Protein AF-A0A7J9L1M9-F1 (afdb_monomer)

Structure (mmCIF, N/CA/C/O backbone):
data_AF-A0A7J9L1M9-F1
#
_entry.id   AF-A0A7J9L1M9-F1
#
loop_
_atom_site.group_PDB
_atom_site.id
_atom_site.type_symbol
_atom_site.label_atom_id
_atom_site.label_alt_id
_atom_site.label_comp_id
_atom_site.label_asym_id
_atom_site.label_entity_id
_atom_site.label_seq_id
_atom_site.pdbx_PDB_ins_code
_atom_site.Cartn_x
_atom_site.Cartn_y
_atom_site.Cartn_z
_atom_site.occupancy
_atom_site.B_iso_or_equiv
_atom_site.auth_seq_id
_atom_site.auth_comp_id
_atom_site.auth_asym_id
_atom_site.auth_atom_id
_atom_site.pdbx_PDB_model_num
ATOM 1 N N . MET A 1 1 ? -23.490 17.449 33.325 1.00 42.34 1 MET A N 1
ATOM 2 C CA . MET A 1 1 ? -23.986 16.539 34.381 1.00 42.34 1 MET A CA 1
ATOM 3 C C . MET A 1 1 ? -23.020 15.377 34.418 1.00 42.34 1 MET A C 1
ATOM 5 O O . MET A 1 1 ? -22.700 14.873 33.354 1.00 42.34 1 MET A O 1
ATOM 9 N N . ASP A 1 2 ? -22.500 15.037 35.591 1.00 48.69 2 ASP A N 1
ATOM 10 C CA . ASP A 1 2 ? -21.405 14.077 35.743 1.00 48.69 2 ASP A CA 1
ATOM 11 C C . ASP A 1 2 ? -21.892 12.645 35.437 1.00 48.69 2 ASP A C 1
ATOM 13 O O . ASP A 1 2 ? -22.600 12.028 36.236 1.00 48.69 2 ASP A O 1
ATOM 17 N N . TYR A 1 3 ? -21.599 12.145 34.231 1.00 56.78 3 TYR A N 1
ATOM 18 C CA . TYR A 1 3 ? -22.116 10.871 33.706 1.00 56.78 3 TYR A CA 1
ATOM 19 C C . TYR A 1 3 ? -21.707 9.664 34.569 1.00 56.78 3 TYR A C 1
ATOM 21 O O . TYR A 1 3 ? -22.450 8.683 34.660 1.00 56.78 3 TYR A O 1
ATOM 29 N N . LYS A 1 4 ? -20.582 9.775 35.289 1.00 55.03 4 LYS A N 1
ATOM 30 C CA . LYS A 1 4 ? -20.080 8.747 36.210 1.00 55.03 4 LYS A CA 1
ATOM 31 C C . LYS A 1 4 ? -20.989 8.536 37.422 1.00 55.03 4 LYS A C 1
ATOM 33 O O . LYS A 1 4 ? -21.116 7.408 37.890 1.00 55.03 4 LYS A O 1
ATOM 38 N N . ALA A 1 5 ? -21.692 9.573 37.885 1.00 54.88 5 ALA A N 1
ATOM 39 C CA . ALA A 1 5 ? -22.649 9.457 38.989 1.00 54.88 5 ALA A CA 1
ATOM 40 C C . ALA A 1 5 ? -23.952 8.733 38.587 1.00 54.88 5 ALA A C 1
ATOM 42 O O . ALA A 1 5 ? -24.673 8.238 39.450 1.00 54.88 5 ALA A O 1
ATOM 43 N N . ALA A 1 6 ? -24.245 8.647 37.284 1.00 60.62 6 ALA A N 1
ATOM 44 C CA . ALA A 1 6 ? -25.437 8.001 36.734 1.00 60.62 6 ALA A CA 1
ATOM 45 C C . ALA A 1 6 ? -25.199 6.549 36.268 1.00 60.62 6 ALA A C 1
ATOM 47 O O . ALA A 1 6 ? -26.117 5.927 35.734 1.00 60.62 6 ALA A O 1
ATOM 48 N N . GLY A 1 7 ? -23.987 6.003 36.446 1.00 69.00 7 GLY A N 1
ATOM 49 C CA . GLY A 1 7 ? -23.635 4.667 35.957 1.00 69.00 7 GLY A CA 1
ATOM 50 C C . GLY A 1 7 ? -23.650 4.580 34.428 1.00 69.00 7 GLY A C 1
ATOM 51 O O . GLY A 1 7 ? -24.162 3.613 33.871 1.00 69.00 7 GLY A O 1
ATOM 52 N N . LEU A 1 8 ? -23.156 5.609 33.740 1.00 76.00 8 LEU A N 1
ATOM 53 C CA . LEU A 1 8 ? -23.046 5.657 32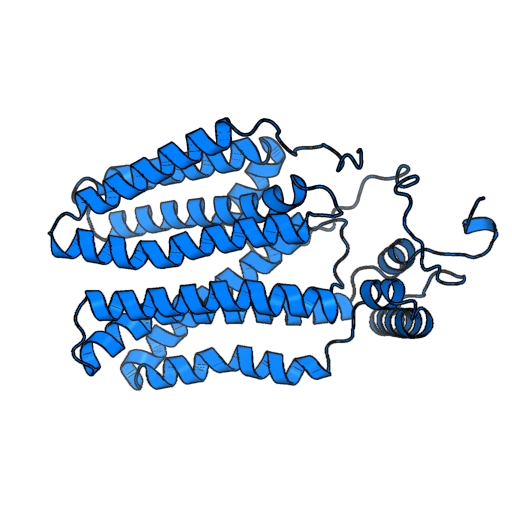.281 1.00 76.00 8 LEU A CA 1
ATOM 54 C C . LEU A 1 8 ? -21.566 5.607 31.898 1.00 76.00 8 LEU A C 1
ATOM 56 O O . LEU A 1 8 ? -20.756 6.265 32.546 1.00 76.00 8 LEU A O 1
ATOM 60 N N . TYR A 1 9 ? -21.229 4.853 30.851 1.00 76.75 9 TYR A N 1
ATOM 61 C CA . TYR A 1 9 ? -19.869 4.814 30.304 1.00 76.75 9 TYR A CA 1
ATOM 62 C C . TYR A 1 9 ? -19.874 5.013 28.789 1.00 76.75 9 TYR A C 1
ATOM 64 O O . TYR A 1 9 ? -20.840 4.662 28.093 1.00 76.75 9 TYR A O 1
ATOM 72 N N . THR A 1 10 ? -18.792 5.595 28.274 1.00 79.62 10 THR A N 1
ATOM 73 C CA . THR A 1 10 ? -18.615 5.820 26.834 1.00 79.62 10 THR A CA 1
ATOM 74 C C . THR A 1 10 ? -18.001 4.603 26.152 1.00 79.62 10 THR A C 1
ATOM 76 O O . THR A 1 10 ? -17.420 3.712 26.774 1.00 79.62 10 THR A O 1
ATOM 79 N N . LEU A 1 11 ? -18.125 4.547 24.828 1.00 75.12 11 LEU A N 1
ATOM 80 C CA . LEU A 1 11 ? -17.529 3.465 24.055 1.00 75.12 11 LEU A CA 1
ATOM 81 C C . LEU A 1 11 ? -15.995 3.452 24.153 1.00 75.12 11 LEU A C 1
ATOM 83 O O . LEU A 1 11 ? -15.396 2.380 24.114 1.00 75.12 11 LEU A O 1
ATOM 87 N N . ASP A 1 12 ? -15.376 4.619 24.302 1.00 72.25 12 ASP A N 1
ATOM 88 C CA . ASP A 1 12 ? -13.929 4.737 24.455 1.00 72.25 12 ASP A CA 1
ATOM 89 C C . ASP A 1 12 ? -13.479 4.250 25.837 1.00 72.25 12 ASP A C 1
ATOM 91 O O . ASP A 1 12 ? -12.599 3.393 25.900 1.00 72.25 12 ASP A O 1
ATOM 95 N N . GLU A 1 13 ? -14.190 4.614 26.912 1.00 72.94 13 GLU A N 1
ATOM 96 C CA . GLU A 1 13 ? -13.951 4.061 28.255 1.00 72.94 13 GLU A CA 1
ATOM 97 C C . GLU A 1 13 ? -14.083 2.528 28.278 1.00 72.94 13 GLU A C 1
ATOM 99 O O . GLU A 1 13 ? -13.283 1.840 28.917 1.00 72.94 13 GLU A O 1
ATOM 104 N N . ALA A 1 14 ? -15.063 1.969 27.555 1.00 77.94 14 ALA A N 1
ATOM 105 C CA . ALA A 1 14 ? -15.248 0.522 27.435 1.00 77.94 14 ALA A CA 1
ATOM 106 C C . ALA A 1 14 ? -14.094 -0.160 26.687 1.00 77.94 14 ALA A C 1
ATOM 108 O O . ALA A 1 14 ? -13.639 -1.232 27.084 1.00 77.94 14 ALA A O 1
ATOM 109 N N . LEU A 1 15 ? -13.611 0.439 25.595 1.00 77.06 15 LEU A N 1
ATOM 110 C CA . LEU A 1 15 ? -12.487 -0.105 24.832 1.00 77.06 15 LEU A CA 1
ATOM 111 C C . LEU A 1 15 ? -11.166 0.001 25.603 1.00 77.06 15 LEU A C 1
ATOM 113 O O . LEU A 1 15 ? -10.346 -0.915 25.517 1.00 77.06 15 LEU A O 1
ATOM 117 N N . GLU A 1 16 ? -10.970 1.071 26.371 1.00 76.00 16 GLU A N 1
ATOM 118 C CA . GLU A 1 16 ? -9.796 1.255 27.226 1.00 76.00 16 GLU A CA 1
ATOM 119 C C . GLU A 1 16 ? -9.765 0.260 28.387 1.00 76.00 16 GLU A C 1
ATOM 121 O O . GLU A 1 16 ? -8.750 -0.408 28.589 1.00 76.00 16 GLU A O 1
ATOM 126 N N . THR A 1 17 ? -10.883 0.083 29.098 1.00 77.19 17 THR A N 1
ATOM 127 C CA . THR A 1 17 ? -10.981 -0.901 30.195 1.00 77.19 17 THR A CA 1
ATOM 128 C C . THR A 1 17 ? -10.825 -2.339 29.715 1.00 77.19 17 THR A C 1
ATOM 130 O O . THR A 1 17 ? -10.220 -3.162 30.403 1.00 77.19 17 THR A O 1
ATOM 133 N N . VAL A 1 18 ? -11.343 -2.661 28.527 1.00 79.19 18 VAL A N 1
ATOM 134 C CA . VAL A 1 18 ? -11.184 -3.992 27.928 1.00 79.19 18 VAL A CA 1
ATOM 135 C C . VAL A 1 18 ? -9.746 -4.246 27.464 1.00 79.19 18 VAL A C 1
ATOM 137 O O . VAL A 1 18 ? -9.313 -5.404 27.459 1.00 79.19 18 VAL A O 1
ATOM 140 N N . GLY A 1 19 ? -9.012 -3.191 27.102 1.00 72.75 19 GLY A N 1
ATOM 141 C CA . GLY A 1 19 ? -7.600 -3.237 26.741 1.00 72.75 19 GLY A CA 1
ATOM 142 C C . GLY A 1 19 ? -7.286 -4.067 25.491 1.00 72.75 19 GLY A C 1
ATOM 143 O O . GLY A 1 19 ? -8.163 -4.580 24.788 1.00 72.75 19 GLY A O 1
ATOM 144 N N . PHE A 1 20 ? -5.992 -4.207 25.191 1.00 76.06 20 PHE A N 1
ATOM 145 C CA . PHE A 1 20 ? -5.519 -5.044 24.088 1.00 76.06 20 PHE A CA 1
ATOM 146 C C . PHE A 1 20 ? -5.431 -6.512 24.526 1.00 76.06 20 PHE A C 1
ATOM 148 O O . PHE A 1 20 ? -4.626 -6.859 25.388 1.00 76.06 20 PHE A O 1
ATOM 155 N N . GLY A 1 21 ? -6.226 -7.386 23.908 1.00 79.44 21 GLY A N 1
ATOM 156 C CA . GLY A 1 21 ? -6.220 -8.820 24.187 1.00 79.44 21 GLY A CA 1
ATOM 157 C C . GLY A 1 21 ? -6.280 -9.680 22.926 1.00 79.44 21 GLY A C 1
ATOM 158 O O . GLY A 1 21 ? -5.978 -9.238 21.814 1.00 79.44 21 GLY A O 1
ATOM 159 N N . LYS A 1 22 ? -6.662 -10.951 23.096 1.00 81.25 22 LYS A N 1
ATOM 160 C CA . LYS A 1 22 ? -6.695 -11.951 22.012 1.00 81.25 22 LYS A CA 1
ATOM 161 C C . LYS A 1 22 ? -7.603 -11.525 20.859 1.00 81.25 22 LYS A C 1
ATOM 163 O O . LYS A 1 22 ? -7.287 -11.797 19.703 1.00 81.25 22 LYS A O 1
ATOM 168 N N . PHE A 1 23 ? -8.703 -10.839 21.164 1.00 82.19 23 PHE A N 1
ATOM 169 C CA . PHE A 1 23 ? -9.633 -10.359 20.151 1.00 82.19 23 PHE A CA 1
ATOM 170 C C . PHE A 1 23 ? -8.995 -9.295 19.249 1.00 82.19 23 PHE A C 1
ATOM 172 O O . PHE A 1 23 ? -9.062 -9.398 18.026 1.00 82.19 23 PHE A O 1
ATOM 179 N N . GLN A 1 24 ? -8.329 -8.297 19.832 1.00 78.69 24 GLN A N 1
ATOM 180 C CA . GLN A 1 24 ? -7.636 -7.251 19.079 1.00 78.69 24 GLN A CA 1
ATOM 181 C C . GLN A 1 24 ? -6.466 -7.837 18.288 1.00 78.69 24 GLN A C 1
ATOM 183 O O . GLN A 1 24 ? -6.252 -7.426 17.154 1.00 78.69 24 GLN A O 1
ATOM 188 N N . GLY A 1 25 ? -5.769 -8.844 18.828 1.00 78.88 25 GLY A N 1
ATOM 189 C CA . GLY A 1 25 ? -4.765 -9.612 18.087 1.00 78.88 25 GLY A CA 1
ATOM 190 C C . GLY A 1 25 ? -5.339 -10.322 16.853 1.00 78.88 25 GLY A C 1
ATOM 191 O O . GLY A 1 25 ? -4.746 -10.252 15.778 1.00 78.88 25 GLY A O 1
ATOM 192 N N . PHE A 1 26 ? -6.517 -10.945 16.969 1.00 83.94 26 PHE A N 1
ATOM 193 C CA . PHE A 1 26 ? -7.218 -11.549 15.829 1.00 83.94 26 PHE A CA 1
ATOM 194 C C . PHE A 1 26 ? -7.605 -10.506 14.773 1.00 83.94 26 PHE A C 1
ATOM 196 O O . PHE A 1 26 ? -7.318 -10.693 13.591 1.00 83.94 26 PHE A O 1
ATOM 203 N N . VAL A 1 27 ? -8.209 -9.388 15.187 1.00 80.81 27 VAL A N 1
ATOM 204 C CA . VAL A 1 27 ? -8.595 -8.318 14.253 1.00 80.81 27 VAL A CA 1
ATOM 205 C C . VAL A 1 27 ? -7.368 -7.686 13.592 1.00 80.81 27 VAL A C 1
ATOM 207 O O . VAL A 1 27 ? -7.397 -7.411 12.394 1.00 80.81 27 VAL A O 1
ATOM 210 N N . LEU A 1 28 ? -6.275 -7.509 14.338 1.00 82.25 28 LEU A N 1
ATOM 211 C CA . LEU A 1 28 ? -4.999 -7.038 13.808 1.00 82.25 28 LEU A CA 1
ATOM 212 C C . LEU A 1 28 ? -4.443 -8.001 12.757 1.00 82.25 28 LEU A C 1
ATOM 214 O O . LEU A 1 28 ? -4.007 -7.547 11.705 1.00 82.25 28 LEU A O 1
ATOM 218 N N . GLY A 1 29 ? -4.485 -9.312 13.012 1.00 83.44 29 GLY A N 1
ATOM 219 C CA . GLY A 1 29 ? -4.069 -10.331 12.049 1.00 83.44 29 GLY A CA 1
ATOM 220 C C . GLY A 1 29 ? -4.927 -10.327 10.783 1.00 83.44 29 GLY A C 1
ATOM 221 O O . GLY A 1 29 ? -4.387 -10.372 9.682 1.00 83.44 29 GLY A O 1
ATOM 222 N N . TYR A 1 30 ? -6.249 -10.197 10.923 1.00 85.50 30 TYR A N 1
ATOM 223 C CA . TYR A 1 30 ? -7.171 -10.085 9.789 1.00 85.50 30 TYR A CA 1
ATOM 224 C C . TYR A 1 30 ? -6.909 -8.822 8.954 1.00 85.50 30 TYR A C 1
ATOM 226 O O . TYR A 1 30 ? -6.765 -8.901 7.736 1.00 85.50 30 TYR A O 1
ATOM 234 N N . ALA A 1 31 ? -6.789 -7.658 9.598 1.00 82.06 31 ALA A N 1
ATOM 235 C CA . ALA A 1 31 ? -6.467 -6.410 8.911 1.00 82.06 31 ALA A CA 1
ATOM 236 C C . ALA A 1 31 ? -5.073 -6.467 8.262 1.00 82.06 31 ALA A C 1
ATOM 238 O O . ALA A 1 31 ? -4.917 -6.083 7.106 1.00 82.06 31 ALA A O 1
ATOM 239 N N . GLY A 1 32 ? -4.077 -7.007 8.970 1.00 84.88 32 GLY A N 1
ATOM 240 C CA . GLY A 1 32 ? -2.720 -7.210 8.466 1.00 84.88 32 GLY A CA 1
ATOM 241 C C . GLY A 1 32 ? -2.663 -8.135 7.251 1.00 84.88 32 GLY A C 1
ATOM 242 O O . GLY A 1 32 ? -1.918 -7.855 6.317 1.00 84.88 32 GLY A O 1
ATOM 243 N N . LEU A 1 33 ? -3.497 -9.179 7.203 1.00 88.75 33 LEU A N 1
ATOM 244 C CA . LEU A 1 33 ? -3.636 -10.049 6.032 1.00 88.75 33 LEU A CA 1
ATOM 245 C C . LEU A 1 33 ? -4.160 -9.283 4.804 1.00 88.75 33 LEU A C 1
ATOM 247 O O . LEU A 1 33 ? -3.726 -9.562 3.690 1.00 88.75 33 LEU A O 1
ATOM 251 N N . GLY A 1 34 ? -5.024 -8.282 5.004 1.00 87.00 34 GLY A N 1
ATOM 252 C CA . GLY A 1 34 ? -5.449 -7.343 3.957 1.00 87.00 34 GLY A CA 1
ATOM 253 C C . GLY A 1 34 ? -4.281 -6.570 3.347 1.00 87.00 34 GLY A C 1
ATOM 254 O O . GLY A 1 34 ? -4.088 -6.592 2.135 1.00 87.00 34 GLY A O 1
ATOM 255 N N . TRP A 1 35 ? -3.452 -5.954 4.193 1.00 85.06 35 TRP A N 1
ATOM 256 C CA . TRP A 1 35 ? -2.249 -5.231 3.756 1.00 85.06 35 TRP A CA 1
ATOM 257 C C . TRP A 1 35 ? -1.209 -6.150 3.112 1.00 85.06 35 TRP A C 1
ATOM 259 O O . TRP A 1 35 ? -0.522 -5.759 2.173 1.00 85.06 35 TRP A O 1
ATOM 269 N N . PHE A 1 36 ? -1.092 -7.380 3.610 1.00 89.31 36 PHE A N 1
ATOM 270 C CA . PHE A 1 36 ? -0.233 -8.404 3.028 1.00 89.31 36 PHE A CA 1
ATOM 271 C C . PHE A 1 36 ? -0.691 -8.774 1.609 1.00 89.31 36 PHE A C 1
ATOM 273 O O . PHE A 1 36 ? 0.129 -8.792 0.694 1.00 89.31 36 PHE A O 1
ATOM 280 N N . ALA A 1 37 ? -1.992 -9.012 1.411 1.00 90.12 37 ALA A N 1
ATOM 281 C CA . ALA A 1 37 ? -2.570 -9.335 0.108 1.00 90.12 37 ALA A CA 1
ATOM 282 C C . ALA A 1 37 ? -2.432 -8.177 -0.896 1.00 90.12 37 ALA A C 1
ATOM 284 O O . ALA A 1 37 ? -1.999 -8.400 -2.025 1.00 90.12 37 ALA A O 1
ATOM 285 N N . GLU A 1 38 ? -2.713 -6.939 -0.473 1.00 87.38 38 GLU A N 1
ATOM 286 C CA . GLU A 1 38 ? -2.541 -5.745 -1.317 1.00 87.38 38 GLU A CA 1
ATOM 287 C C . GLU A 1 38 ? -1.069 -5.588 -1.754 1.00 87.38 38 GLU A C 1
ATOM 289 O O . GLU A 1 38 ? -0.786 -5.290 -2.915 1.00 87.38 38 GLU A O 1
ATOM 294 N N . ALA A 1 39 ? -0.108 -5.868 -0.864 1.00 87.62 39 ALA A N 1
ATOM 295 C CA . ALA A 1 39 ? 1.313 -5.829 -1.206 1.00 87.62 39 ALA A CA 1
ATOM 296 C C . ALA A 1 39 ? 1.704 -6.872 -2.258 1.00 87.62 39 ALA A C 1
ATOM 298 O O . ALA A 1 39 ? 2.469 -6.560 -3.175 1.00 87.62 39 ALA A O 1
ATOM 299 N N . MET A 1 40 ? 1.189 -8.098 -2.128 1.00 91.44 40 MET A N 1
ATOM 300 C CA . MET A 1 40 ? 1.422 -9.161 -3.106 1.00 91.44 40 MET A CA 1
ATOM 301 C C . MET A 1 40 ? 0.849 -8.786 -4.477 1.00 91.44 40 MET A C 1
ATOM 303 O O . MET A 1 40 ? 1.548 -8.913 -5.480 1.00 91.44 40 MET A O 1
ATOM 307 N N . GLU A 1 41 ? -0.370 -8.243 -4.524 1.00 89.56 41 GLU A N 1
ATOM 308 C CA . GLU A 1 41 ? -1.032 -7.830 -5.768 1.00 89.56 41 GLU A CA 1
ATOM 309 C C . GLU A 1 41 ? -0.292 -6.698 -6.497 1.00 89.56 41 GLU A C 1
ATOM 311 O O . GLU A 1 41 ? -0.218 -6.693 -7.723 1.00 89.56 41 GLU A O 1
ATOM 316 N N . ILE A 1 42 ? 0.313 -5.746 -5.781 1.00 87.81 42 ILE A N 1
ATOM 317 C CA . ILE A 1 42 ? 1.121 -4.706 -6.440 1.00 87.81 42 ILE A CA 1
ATOM 318 C C . ILE A 1 42 ? 2.460 -5.275 -6.927 1.00 87.81 42 ILE A C 1
ATOM 320 O O . ILE A 1 42 ? 2.936 -4.923 -8.008 1.00 87.81 42 ILE A O 1
ATOM 324 N N . MET A 1 43 ? 3.089 -6.151 -6.142 1.00 88.75 43 MET A N 1
ATOM 325 C CA . MET A 1 43 ? 4.413 -6.687 -6.465 1.00 88.75 43 MET A CA 1
ATOM 326 C C . MET A 1 43 ? 4.393 -7.686 -7.618 1.00 88.75 43 MET A C 1
ATOM 328 O O . MET A 1 43 ? 5.329 -7.696 -8.424 1.00 88.75 43 MET A O 1
ATOM 332 N N . ILE A 1 44 ? 3.330 -8.481 -7.739 1.00 89.75 44 ILE A N 1
ATOM 333 C CA . ILE A 1 44 ? 3.206 -9.506 -8.777 1.00 89.75 44 ILE A CA 1
ATOM 334 C C . ILE A 1 44 ? 3.262 -8.914 -10.193 1.00 89.75 44 ILE A C 1
ATOM 336 O O . ILE A 1 44 ? 3.788 -9.554 -11.104 1.00 89.75 44 ILE A O 1
ATOM 340 N N . LEU A 1 45 ? 2.812 -7.664 -10.378 1.00 86.75 45 LEU A N 1
ATOM 341 C CA . LEU A 1 45 ? 2.846 -6.957 -11.665 1.00 86.75 45 LEU A CA 1
ATOM 342 C C . LEU A 1 45 ? 4.261 -6.874 -12.238 1.00 86.75 45 LEU A C 1
ATOM 344 O O . LEU A 1 45 ? 4.447 -7.056 -13.438 1.00 86.75 45 LEU A O 1
ATOM 348 N N . SER A 1 46 ? 5.262 -6.663 -11.379 1.00 84.00 46 SER A N 1
ATOM 349 C CA . SER A 1 46 ? 6.663 -6.562 -11.804 1.00 84.00 46 SER A CA 1
ATOM 350 C C . SER A 1 46 ? 7.223 -7.883 -12.350 1.00 84.00 46 SER A C 1
ATOM 352 O O . SER A 1 46 ? 8.090 -7.868 -13.224 1.00 84.00 46 SER A O 1
ATOM 354 N N . PHE A 1 47 ? 6.700 -9.023 -11.886 1.00 86.75 47 PHE A N 1
ATOM 355 C CA . PHE A 1 47 ? 7.119 -10.357 -12.322 1.00 86.75 47 PHE A CA 1
ATOM 356 C C . PHE A 1 47 ? 6.295 -10.853 -13.513 1.00 86.75 47 PHE A C 1
ATOM 358 O O . PHE A 1 47 ? 6.848 -11.345 -14.499 1.00 86.75 47 PHE A O 1
ATOM 365 N N . ILE A 1 48 ? 4.970 -10.698 -13.442 1.00 88.94 48 ILE A N 1
ATOM 366 C CA . ILE A 1 48 ? 4.044 -11.138 -14.489 1.00 88.94 48 ILE A CA 1
ATOM 367 C C . ILE A 1 48 ? 4.159 -10.256 -15.731 1.00 88.94 48 ILE A C 1
ATOM 369 O O . ILE A 1 48 ? 4.107 -10.796 -16.832 1.00 88.94 48 ILE A O 1
ATOM 373 N N . GLY A 1 49 ? 4.369 -8.943 -15.591 1.00 85.69 49 GLY A N 1
ATOM 374 C CA . GLY A 1 49 ? 4.454 -8.014 -16.724 1.00 85.69 49 GLY A CA 1
ATOM 375 C C . GLY A 1 49 ? 5.484 -8.452 -17.766 1.00 85.69 49 GLY A C 1
ATOM 376 O O . GLY A 1 49 ? 5.161 -8.596 -18.945 1.00 85.69 49 GLY A O 1
ATOM 377 N N . GLN A 1 50 ? 6.696 -8.801 -17.323 1.00 84.12 50 GLN A N 1
ATOM 378 C CA . GLN A 1 50 ? 7.756 -9.282 -18.219 1.00 84.12 50 GLN A CA 1
ATOM 379 C C . GLN A 1 50 ? 7.454 -10.664 -18.814 1.00 84.12 50 GLN A C 1
ATOM 381 O O . GLN A 1 50 ? 7.721 -10.904 -19.994 1.00 84.12 50 GLN A O 1
ATOM 386 N N . ALA A 1 51 ? 6.868 -11.570 -18.027 1.00 88.19 51 ALA A N 1
ATOM 387 C CA . ALA A 1 51 ? 6.506 -12.908 -18.490 1.00 88.19 51 ALA A CA 1
ATOM 388 C C . ALA A 1 51 ? 5.412 -12.863 -19.570 1.00 88.19 51 ALA A C 1
ATOM 390 O O . ALA A 1 51 ? 5.552 -13.473 -20.629 1.00 88.19 51 ALA A O 1
ATOM 391 N N . VAL A 1 52 ? 4.360 -12.080 -19.325 1.00 90.38 52 VAL A N 1
ATOM 392 C CA . VAL A 1 52 ? 3.236 -11.866 -20.242 1.00 90.38 52 VAL A CA 1
ATOM 393 C C . VAL A 1 52 ? 3.696 -11.150 -21.504 1.00 90.38 52 VAL A C 1
ATOM 395 O O . VAL A 1 52 ? 3.306 -11.543 -22.599 1.00 90.38 52 VAL A O 1
ATOM 398 N N . LYS A 1 53 ? 4.580 -10.152 -21.382 1.00 89.94 53 LYS A N 1
ATOM 399 C CA . LYS A 1 53 ? 5.176 -9.477 -22.541 1.00 89.94 53 LYS A CA 1
ATOM 400 C C . LYS A 1 53 ? 5.877 -10.456 -23.479 1.00 89.94 53 LYS A C 1
ATOM 402 O O . LYS A 1 53 ? 5.688 -10.367 -24.688 1.00 89.94 53 LYS A O 1
ATOM 407 N N . SER A 1 54 ? 6.654 -11.384 -22.922 1.00 89.00 54 SER A N 1
ATOM 408 C CA . SER A 1 54 ? 7.367 -12.408 -23.690 1.00 89.00 54 SER A CA 1
ATOM 409 C C . SER A 1 54 ? 6.415 -13.435 -24.320 1.00 89.00 54 SER A C 1
ATOM 411 O O . SER A 1 54 ? 6.524 -13.730 -25.509 1.00 89.00 54 SER A O 1
ATOM 413 N N . GLU A 1 55 ? 5.440 -13.949 -23.561 1.00 91.50 55 GLU A N 1
ATOM 414 C CA . GLU A 1 55 ? 4.501 -14.978 -24.042 1.00 91.50 55 GLU A CA 1
ATOM 415 C C . GLU A 1 55 ? 3.528 -14.437 -25.098 1.00 91.50 55 GLU A C 1
ATOM 417 O O . GLU A 1 55 ? 3.271 -15.099 -26.100 1.00 91.50 55 GLU A O 1
ATOM 422 N N . TRP A 1 56 ? 2.996 -13.229 -24.897 1.00 92.25 56 TRP A N 1
ATOM 423 C CA . TRP A 1 56 ? 2.012 -12.612 -25.796 1.00 92.25 56 TRP A CA 1
ATOM 424 C C . TRP A 1 56 ? 2.644 -11.697 -26.849 1.00 92.25 56 TRP A C 1
ATOM 426 O O . TRP A 1 56 ? 1.916 -11.084 -27.626 1.00 92.25 56 TRP A O 1
ATOM 436 N N . GLN A 1 57 ? 3.980 -11.609 -26.888 1.00 90.81 57 GLN A N 1
ATOM 437 C CA . GLN A 1 57 ? 4.732 -10.776 -27.835 1.00 90.81 57 GLN A CA 1
ATOM 438 C C . GLN A 1 57 ? 4.264 -9.309 -27.824 1.00 90.81 57 GLN A C 1
ATOM 440 O O . GLN A 1 57 ? 4.083 -8.677 -28.865 1.00 90.81 57 GLN A O 1
ATOM 445 N N . LEU A 1 58 ? 4.033 -8.766 -26.625 1.00 89.88 58 LEU A N 1
ATOM 446 C CA . LEU A 1 58 ? 3.545 -7.399 -26.456 1.00 89.88 58 LEU A CA 1
ATOM 447 C C . LEU A 1 58 ? 4.663 -6.376 -26.669 1.00 89.88 58 LEU A C 1
ATOM 449 O O . LEU A 1 58 ? 5.809 -6.556 -26.247 1.00 89.88 58 LEU A O 1
ATOM 453 N N . SER A 1 59 ? 4.302 -5.230 -27.242 1.00 89.94 59 SER A N 1
ATOM 454 C CA . SER A 1 59 ? 5.169 -4.049 -27.240 1.00 89.94 59 SER A CA 1
ATOM 455 C C . SER A 1 59 ? 5.400 -3.526 -25.813 1.00 89.94 59 SER A C 1
ATOM 457 O O . SER A 1 59 ? 4.571 -3.713 -24.920 1.00 89.94 59 SER A O 1
ATOM 459 N N . SER A 1 60 ? 6.509 -2.811 -25.582 1.00 85.62 60 SER A N 1
ATOM 460 C CA . SER A 1 60 ? 6.784 -2.181 -24.277 1.00 85.62 60 SER A CA 1
ATOM 461 C C . SER A 1 60 ? 5.667 -1.223 -23.838 1.00 85.62 60 SER A C 1
ATOM 463 O O . SER A 1 60 ? 5.383 -1.132 -22.652 1.00 85.62 60 SER A O 1
ATOM 465 N N . GLY A 1 61 ? 5.011 -0.536 -24.783 1.00 85.88 61 GLY A N 1
ATOM 466 C CA . GLY A 1 61 ? 3.865 0.329 -24.485 1.00 85.88 61 GLY A CA 1
ATOM 467 C C . GLY A 1 61 ? 2.613 -0.447 -24.064 1.00 85.88 61 GLY A C 1
ATOM 468 O O . GLY A 1 61 ? 1.885 -0.011 -23.184 1.00 85.88 61 GLY A O 1
ATOM 469 N N . GLN A 1 62 ? 2.363 -1.623 -24.647 1.00 88.56 62 GLN A N 1
ATOM 470 C CA . GLN A 1 62 ? 1.248 -2.481 -24.228 1.00 88.56 62 GLN A CA 1
ATOM 471 C C . GLN A 1 62 ? 1.475 -3.086 -22.837 1.00 88.56 62 GLN A C 1
ATOM 473 O O . GLN A 1 62 ? 0.529 -3.200 -22.063 1.00 88.56 62 GLN A O 1
ATOM 478 N N . GLU A 1 63 ? 2.716 -3.438 -22.495 1.00 87.38 63 GLU A N 1
ATOM 479 C CA . GLU A 1 63 ? 3.056 -3.931 -21.154 1.00 87.38 63 GLU A CA 1
ATOM 480 C C . GLU A 1 63 ? 2.909 -2.841 -20.079 1.00 87.38 63 GLU A C 1
ATOM 482 O O . GLU A 1 63 ? 2.324 -3.098 -19.023 1.00 87.38 63 GLU A O 1
ATOM 487 N N . SER A 1 64 ? 3.315 -1.597 -20.363 1.00 86.19 64 SER A N 1
ATOM 488 C CA . SER A 1 64 ? 3.081 -0.491 -19.427 1.00 86.19 64 SER A CA 1
ATOM 489 C C . SER A 1 64 ? 1.601 -0.139 -19.291 1.00 86.19 64 SER A C 1
ATOM 491 O O . SER A 1 64 ? 1.161 0.156 -18.181 1.00 86.19 64 SER A O 1
ATOM 493 N N . LEU A 1 65 ? 0.805 -0.258 -20.363 1.00 89.31 65 LEU A N 1
ATOM 494 C CA . LEU A 1 65 ? -0.653 -0.108 -20.296 1.00 89.31 65 LEU A CA 1
ATOM 495 C C . LEU A 1 65 ? -1.309 -1.142 -19.368 1.00 89.31 65 LEU A C 1
ATOM 497 O O . LEU A 1 65 ? -2.239 -0.780 -18.648 1.00 89.31 65 LEU A O 1
ATOM 501 N N . LEU A 1 66 ? -0.821 -2.390 -19.328 1.00 87.25 66 LEU A N 1
ATOM 502 C CA . LEU A 1 66 ? -1.309 -3.394 -18.369 1.00 87.25 66 LEU A CA 1
ATOM 503 C C . LEU A 1 66 ? -1.088 -2.928 -16.925 1.00 87.25 66 LEU A C 1
ATOM 505 O O . LEU A 1 66 ? -2.014 -2.971 -16.117 1.00 87.25 66 LEU A O 1
ATOM 509 N N . SER A 1 67 ? 0.105 -2.411 -16.618 1.00 85.75 67 SER A N 1
ATOM 510 C CA . SER A 1 67 ? 0.405 -1.851 -15.294 1.00 85.75 67 SER A CA 1
ATOM 511 C C . SER A 1 67 ? -0.487 -0.645 -14.975 1.00 85.75 67 SER A C 1
ATOM 513 O O . SER A 1 67 ? -1.063 -0.561 -13.890 1.00 85.75 67 SER A O 1
ATOM 515 N N . THR A 1 68 ? -0.668 0.270 -15.932 1.00 88.38 68 THR A N 1
ATOM 516 C CA . THR A 1 68 ? -1.523 1.454 -15.777 1.00 88.38 68 THR A CA 1
ATOM 517 C C . THR A 1 68 ? -2.985 1.089 -15.518 1.00 88.38 68 THR A C 1
ATOM 519 O O . THR A 1 68 ? -3.615 1.713 -14.664 1.00 88.38 68 THR A O 1
ATOM 522 N N . ILE A 1 69 ? -3.530 0.080 -16.207 1.00 89.81 69 ILE A N 1
ATOM 523 C CA . ILE A 1 69 ? -4.914 -0.382 -16.015 1.00 89.81 69 ILE A CA 1
ATOM 524 C C . ILE A 1 69 ? -5.131 -0.904 -14.593 1.00 89.81 69 ILE A C 1
ATOM 526 O O . ILE A 1 69 ? -6.179 -0.634 -14.010 1.00 89.81 69 ILE A O 1
ATOM 530 N N . VAL A 1 70 ? -4.150 -1.588 -14.002 1.00 88.12 70 VAL A N 1
ATOM 531 C CA . VAL A 1 70 ? -4.265 -2.075 -12.618 1.00 88.12 70 VAL A CA 1
ATOM 532 C C . VAL A 1 70 ? -4.344 -0.909 -11.633 1.00 88.12 70 VAL A C 1
ATOM 534 O O . VAL A 1 70 ? -5.244 -0.872 -10.793 1.00 88.12 70 VAL A O 1
ATOM 537 N N . PHE A 1 71 ? -3.494 0.111 -11.784 1.00 86.69 71 PHE A N 1
ATOM 538 C CA . PHE A 1 71 ? -3.591 1.322 -10.962 1.00 86.69 71 PHE A CA 1
ATOM 539 C C . PHE A 1 71 ? -4.883 2.117 -11.216 1.00 86.69 71 PHE A C 1
ATOM 541 O O . PHE A 1 71 ? -5.437 2.687 -10.275 1.00 86.69 71 PHE A O 1
ATOM 548 N N . ALA A 1 72 ? -5.403 2.123 -12.449 1.00 88.06 72 ALA A N 1
ATOM 549 C CA . ALA A 1 72 ? -6.695 2.728 -12.774 1.00 88.06 72 ALA A CA 1
ATOM 550 C C . ALA A 1 72 ? -7.857 1.993 -12.086 1.00 88.06 72 ALA A C 1
ATOM 552 O O . ALA A 1 72 ? -8.728 2.626 -11.489 1.00 88.06 72 ALA A O 1
ATOM 553 N N . GLY A 1 73 ? -7.847 0.658 -12.119 1.00 88.06 73 GLY A N 1
ATOM 554 C CA . GLY A 1 73 ? -8.810 -0.179 -11.407 1.00 88.06 73 GLY A CA 1
ATOM 555 C C . GLY A 1 73 ? -8.755 0.057 -9.900 1.00 88.06 73 GLY A C 1
ATOM 556 O O . GLY A 1 73 ? -9.792 0.209 -9.262 1.00 88.06 73 GLY A O 1
ATOM 557 N N . MET A 1 74 ? -7.551 0.197 -9.346 1.00 86.81 74 MET A N 1
ATOM 558 C CA . MET A 1 74 ? -7.348 0.527 -7.940 1.00 86.81 74 MET A CA 1
ATOM 559 C C . MET A 1 74 ? -7.873 1.918 -7.571 1.00 86.81 74 MET A C 1
ATOM 561 O O . MET A 1 74 ? -8.484 2.085 -6.518 1.00 86.81 74 MET A O 1
ATOM 565 N N . LEU A 1 75 ? -7.673 2.913 -8.438 1.00 84.81 75 LEU A N 1
ATOM 566 C CA . LEU A 1 75 ? -8.216 4.258 -8.264 1.00 84.81 75 LEU A CA 1
ATOM 567 C C . LEU A 1 75 ? -9.749 4.233 -8.256 1.00 84.81 75 LEU A C 1
ATOM 569 O O . LEU A 1 75 ? -10.368 4.771 -7.339 1.00 84.81 75 LEU A O 1
ATOM 573 N N . LEU A 1 76 ? -10.371 3.598 -9.252 1.00 86.19 76 LEU A N 1
ATOM 574 C CA . LEU A 1 76 ? -11.829 3.486 -9.330 1.00 86.19 76 LEU A CA 1
ATOM 575 C C . LEU A 1 76 ? -12.385 2.704 -8.138 1.00 86.19 76 LEU A C 1
ATOM 577 O O . LEU A 1 76 ? -13.302 3.181 -7.473 1.00 86.19 76 LEU A O 1
ATOM 581 N N . GLY A 1 77 ? -11.769 1.566 -7.815 1.00 81.62 77 GLY A N 1
ATOM 582 C CA . GLY A 1 77 ? -12.143 0.717 -6.691 1.00 81.62 77 GLY A CA 1
ATOM 583 C C . GLY A 1 77 ? -12.058 1.442 -5.351 1.00 81.62 77 GLY A C 1
ATOM 584 O O . GLY A 1 77 ? -13.001 1.373 -4.568 1.00 81.62 77 GLY A O 1
ATOM 585 N N . ALA A 1 78 ? -10.983 2.190 -5.091 1.00 75.44 78 ALA A N 1
ATOM 586 C CA . ALA A 1 78 ? -10.836 2.951 -3.852 1.00 75.44 78 ALA A CA 1
ATOM 587 C C . ALA A 1 78 ? -11.952 3.994 -3.674 1.00 75.44 78 ALA A C 1
ATOM 589 O O . ALA A 1 78 ? -12.466 4.158 -2.569 1.00 75.44 78 ALA A O 1
ATOM 590 N N . ASN A 1 79 ? -12.368 4.659 -4.756 1.00 76.38 79 ASN A N 1
ATOM 591 C CA . ASN A 1 79 ? -13.452 5.640 -4.708 1.00 76.38 79 ASN A CA 1
ATOM 592 C C . ASN A 1 79 ? -14.824 4.969 -4.527 1.00 76.38 79 ASN A C 1
ATOM 594 O O . ASN A 1 79 ? -15.596 5.370 -3.658 1.00 76.38 79 ASN A O 1
ATOM 598 N N . THR A 1 80 ? -15.131 3.922 -5.300 1.00 78.00 80 THR A N 1
ATOM 599 C CA . THR A 1 80 ? -16.438 3.247 -5.237 1.00 78.00 80 THR A CA 1
ATOM 600 C C . THR A 1 80 ? -16.624 2.478 -3.934 1.00 78.00 80 THR A C 1
ATOM 602 O O . THR A 1 80 ? -17.646 2.626 -3.265 1.00 78.00 80 THR A O 1
ATOM 605 N N . TRP A 1 81 ? -15.630 1.676 -3.544 1.00 74.56 81 TRP A N 1
ATOM 606 C CA . TRP A 1 81 ? -15.678 0.894 -2.311 1.00 74.56 81 TRP A CA 1
ATOM 607 C C . TRP A 1 81 ? -15.457 1.761 -1.079 1.00 74.56 81 TRP A C 1
ATOM 609 O O . T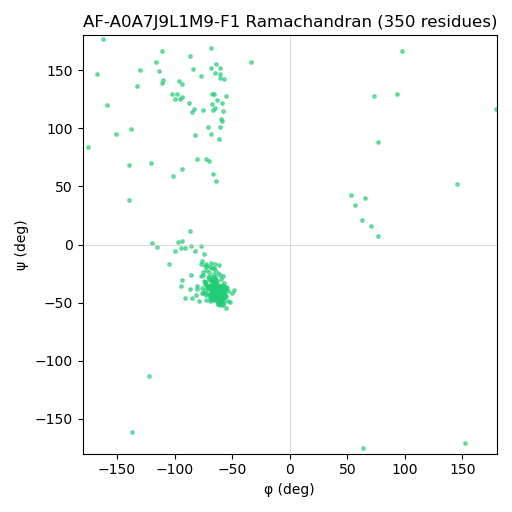RP A 1 81 ? -15.994 1.424 -0.032 1.00 74.56 81 TRP A O 1
ATOM 619 N N . GLY A 1 82 ? -14.751 2.891 -1.187 1.00 67.69 82 GLY A N 1
ATOM 620 C CA . GLY A 1 82 ? -14.659 3.885 -0.115 1.00 67.69 82 GLY A CA 1
ATOM 621 C C . GLY A 1 82 ? -16.031 4.456 0.244 1.00 67.69 82 GLY A C 1
ATOM 622 O O . GLY A 1 82 ? -16.449 4.359 1.395 1.00 67.69 82 GLY A O 1
ATOM 623 N N . LEU A 1 83 ? -16.777 4.938 -0.757 1.00 66.50 83 LEU A N 1
ATOM 624 C CA . LEU A 1 83 ? -18.144 5.441 -0.573 1.00 66.50 83 LEU A CA 1
ATOM 625 C C . LEU A 1 83 ? -19.102 4.354 -0.069 1.00 66.50 83 LEU A C 1
ATOM 627 O O . LEU A 1 83 ? -19.945 4.606 0.792 1.00 66.50 83 LEU A O 1
ATOM 631 N N . LEU A 1 84 ? -18.979 3.130 -0.590 1.00 68.12 84 LEU A N 1
ATOM 632 C CA . LEU A 1 84 ? -19.806 2.016 -0.134 1.00 68.12 84 LEU A CA 1
ATOM 633 C C . LEU A 1 84 ? -19.474 1.622 1.312 1.00 68.12 84 LEU A C 1
ATOM 635 O O . LEU A 1 84 ? -20.378 1.391 2.109 1.00 68.12 84 LEU A O 1
ATOM 639 N N . SER A 1 85 ? -18.192 1.589 1.669 1.00 63.97 85 SER A N 1
ATOM 640 C CA . SER A 1 85 ? -17.709 1.283 3.018 1.00 63.97 85 SER A CA 1
ATOM 641 C C . SER A 1 85 ? -18.174 2.319 4.040 1.00 63.97 85 SER A C 1
ATOM 643 O O . SER A 1 85 ? -18.533 1.962 5.159 1.00 63.97 85 SER A O 1
ATOM 645 N N . ASP A 1 86 ? -18.256 3.591 3.650 1.00 64.62 86 ASP A N 1
ATOM 646 C CA . ASP A 1 86 ? -18.761 4.648 4.528 1.00 64.62 86 ASP A CA 1
ATOM 647 C C . ASP A 1 86 ? -20.268 4.476 4.823 1.00 64.62 86 ASP A C 1
ATOM 649 O O . ASP A 1 86 ? -20.708 4.732 5.944 1.00 64.62 86 ASP A O 1
ATOM 653 N N . ASN A 1 87 ? -21.045 3.938 3.874 1.00 62.88 87 ASN A N 1
ATOM 654 C CA . ASN A 1 87 ? -22.471 3.637 4.061 1.00 62.88 87 ASN A CA 1
ATOM 655 C C . ASN A 1 87 ? -22.726 2.314 4.815 1.00 62.88 87 ASN A C 1
ATOM 657 O O . ASN A 1 87 ? -23.645 2.221 5.636 1.00 62.88 87 ASN A O 1
ATOM 661 N N . TYR A 1 88 ? -21.916 1.284 4.557 1.00 59.75 88 TYR A N 1
ATOM 662 C CA . TYR A 1 88 ? -22.077 -0.059 5.134 1.00 59.75 88 TYR A CA 1
ATOM 663 C C . TYR A 1 88 ? -21.252 -0.306 6.407 1.00 59.75 88 TYR A C 1
ATOM 665 O O . TYR A 1 88 ? -21.419 -1.345 7.040 1.00 59.75 88 TYR A O 1
ATOM 673 N N . GLY A 1 89 ? -20.442 0.671 6.819 1.00 55.75 89 GLY A N 1
ATOM 674 C CA . GLY A 1 89 ? -19.652 0.641 8.042 1.00 55.75 89 GLY A CA 1
ATOM 675 C C . GLY A 1 89 ? -18.237 0.115 7.832 1.00 55.75 89 GLY A C 1
ATOM 676 O O . GLY A 1 89 ? -18.007 -0.955 7.270 1.00 55.75 89 GLY A O 1
ATOM 677 N N . ARG A 1 90 ? -17.254 0.869 8.334 1.00 61.16 90 ARG A N 1
ATOM 678 C CA . ARG A 1 90 ? -15.868 0.410 8.434 1.00 61.16 90 ARG A CA 1
ATOM 679 C C . ARG A 1 90 ? -15.685 -0.335 9.753 1.00 61.16 90 ARG A C 1
ATOM 681 O O . ARG A 1 90 ? -15.855 0.252 10.824 1.00 61.16 90 ARG A O 1
ATOM 688 N N . ARG A 1 91 ? -15.270 -1.603 9.673 1.00 55.69 91 ARG A N 1
ATOM 689 C CA . ARG A 1 91 ? -14.923 -2.488 10.801 1.00 55.69 91 ARG A CA 1
ATOM 690 C C . ARG A 1 91 ? -13.666 -2.020 11.563 1.00 55.69 91 ARG A C 1
ATOM 692 O O . ARG A 1 91 ? -12.657 -2.715 11.619 1.00 55.69 91 ARG A O 1
ATOM 699 N N . HIS A 1 92 ? -13.697 -0.816 12.134 1.00 55.22 92 HIS A N 1
ATOM 700 C CA . HIS A 1 92 ? -12.617 -0.270 12.953 1.00 55.22 92 HIS A CA 1
ATOM 701 C C . HIS A 1 92 ? -12.742 -0.749 14.398 1.00 55.22 92 HIS A C 1
ATOM 703 O O . HIS A 1 92 ? -13.674 -0.369 15.106 1.00 55.22 92 HIS A O 1
ATOM 709 N N . PHE A 1 93 ? -11.779 -1.549 14.842 1.00 52.31 93 PHE A N 1
ATOM 710 C CA . PHE A 1 93 ? -11.700 -2.055 16.220 1.00 52.31 93 PHE A CA 1
ATOM 711 C C . PHE A 1 93 ? -10.474 -1.554 16.980 1.00 52.31 93 PHE A C 1
ATOM 713 O O . PHE A 1 93 ? -10.279 -1.903 18.141 1.00 52.31 93 PHE A O 1
ATOM 720 N N . ILE A 1 94 ? -9.620 -0.779 16.314 1.00 55.50 94 ILE A N 1
ATOM 721 C CA . ILE A 1 94 ? -8.341 -0.351 16.860 1.00 55.50 94 ILE A CA 1
ATOM 722 C C . ILE A 1 94 ? -8.514 1.023 17.527 1.00 55.50 94 ILE A C 1
ATOM 724 O O . ILE A 1 94 ? -9.009 1.944 16.867 1.00 55.50 94 ILE A O 1
ATOM 728 N N . PRO A 1 95 ? -8.111 1.183 18.804 1.00 50.81 95 PRO A N 1
ATOM 729 C CA . PRO A 1 95 ? -8.207 2.451 19.521 1.00 50.81 95 PRO A CA 1
ATOM 730 C C . PRO A 1 95 ? -7.475 3.592 18.808 1.00 50.81 95 PRO A C 1
ATOM 732 O O . PRO A 1 95 ? -6.379 3.416 18.266 1.00 50.81 95 PRO A O 1
ATOM 735 N N . ALA A 1 96 ? -8.060 4.792 18.850 1.00 50.25 96 ALA A N 1
ATOM 736 C CA . ALA A 1 96 ? -7.486 5.985 18.228 1.00 50.25 96 ALA A CA 1
ATOM 737 C C . ALA A 1 96 ? -6.183 6.460 18.901 1.00 50.25 96 ALA A C 1
ATOM 739 O O . ALA A 1 96 ? -5.394 7.142 18.250 1.00 50.25 96 ALA A O 1
ATOM 740 N N . SER A 1 97 ? -5.948 6.052 20.151 1.00 48.62 97 SER A N 1
ATOM 741 C CA . SER A 1 97 ? -4.865 6.533 21.017 1.00 48.62 97 SER A CA 1
ATOM 742 C C . SER A 1 97 ? -3.444 6.266 20.474 1.00 48.62 97 SER A C 1
ATOM 744 O O . SER A 1 97 ? -2.511 6.958 20.847 1.00 48.62 97 SER A O 1
ATOM 746 N N . ASN A 1 98 ? -3.256 5.350 19.506 1.00 59.19 98 ASN A N 1
ATOM 747 C CA . ASN A 1 98 ? -1.932 5.036 18.930 1.00 59.19 98 ASN A CA 1
ATOM 748 C C . ASN A 1 98 ? -1.934 4.819 17.399 1.00 59.19 98 ASN A C 1
ATOM 750 O O . ASN A 1 98 ? -1.245 3.935 16.885 1.00 59.19 98 ASN A O 1
ATOM 754 N N . ARG A 1 99 ? -2.715 5.603 16.637 1.00 58.31 99 ARG A N 1
ATOM 755 C CA . ARG A 1 99 ? -2.871 5.434 15.168 1.00 58.31 99 ARG A CA 1
ATOM 756 C C . ARG A 1 99 ? -1.546 5.330 14.401 1.00 58.31 99 ARG A C 1
ATOM 758 O O . ARG A 1 99 ? -1.438 4.486 13.516 1.00 58.31 99 ARG A O 1
ATOM 765 N N . GLY A 1 100 ? -0.547 6.143 14.750 1.00 58.25 100 GLY A N 1
ATOM 766 C CA . GLY A 1 100 ? 0.774 6.108 14.110 1.00 58.25 100 GLY A CA 1
ATOM 767 C C . GLY A 1 100 ? 1.478 4.759 14.280 1.00 58.25 100 GLY A C 1
ATOM 768 O O . GLY A 1 100 ? 1.951 4.180 13.305 1.00 58.25 100 GLY A O 1
ATOM 769 N N . THR A 1 101 ? 1.458 4.200 15.491 1.00 65.88 101 THR A N 1
ATOM 770 C CA . THR A 1 101 ? 2.016 2.873 15.789 1.00 65.88 101 THR A CA 1
ATOM 771 C C . THR A 1 101 ? 1.316 1.778 14.986 1.00 65.88 101 THR A C 1
ATOM 773 O O . THR A 1 101 ? 1.976 0.908 14.421 1.00 65.88 101 THR A O 1
ATOM 776 N N . TRP A 1 102 ? -0.012 1.840 14.867 1.00 67.31 102 TRP A N 1
ATOM 777 C CA . TRP A 1 102 ? -0.779 0.865 14.087 1.00 67.31 102 TRP A CA 1
ATOM 778 C C . TRP A 1 102 ? -0.488 0.936 12.588 1.00 67.31 102 TRP A C 1
ATOM 780 O O . TRP A 1 102 ? -0.350 -0.107 11.952 1.00 67.31 102 TRP A O 1
ATOM 790 N N . MET A 1 103 ? -0.316 2.140 12.034 1.00 65.94 103 MET A N 1
ATOM 791 C CA . MET A 1 103 ? 0.121 2.298 10.644 1.00 65.94 103 MET A CA 1
ATOM 792 C C . MET A 1 103 ? 1.502 1.679 10.410 1.00 65.94 103 MET A C 1
ATOM 794 O O . MET A 1 103 ? 1.693 0.984 9.419 1.00 65.94 103 MET A O 1
ATOM 798 N N . VAL A 1 104 ? 2.446 1.836 11.345 1.00 68.06 104 VAL A N 1
ATOM 799 C CA . VAL A 1 104 ? 3.769 1.189 11.254 1.00 68.06 104 VAL A CA 1
ATOM 800 C C . VAL A 1 104 ? 3.655 -0.341 11.284 1.00 68.06 104 VAL A C 1
ATOM 802 O O . VAL A 1 104 ? 4.334 -1.031 10.515 1.00 68.06 104 VAL A O 1
ATOM 805 N N . VAL A 1 105 ? 2.775 -0.890 12.126 1.00 73.62 105 VAL A N 1
ATOM 806 C CA . VAL A 1 105 ? 2.500 -2.336 12.155 1.00 73.62 105 VAL A CA 1
ATOM 807 C C . VAL A 1 105 ? 1.961 -2.809 10.799 1.00 73.62 105 VAL A C 1
ATOM 809 O O . VAL A 1 105 ? 2.477 -3.782 10.247 1.00 73.62 105 VAL A O 1
ATOM 812 N N . PHE A 1 106 ? 0.998 -2.097 10.208 1.00 74.69 106 PHE A N 1
ATOM 813 C CA . PHE A 1 106 ? 0.461 -2.427 8.883 1.00 74.69 106 PHE A CA 1
ATOM 814 C C . PHE A 1 106 ? 1.490 -2.298 7.751 1.00 74.69 106 PHE A C 1
ATOM 816 O O . PHE A 1 106 ? 1.597 -3.206 6.923 1.00 74.69 106 PHE A O 1
ATOM 823 N N . SER A 1 107 ? 2.338 -1.266 7.765 1.00 71.81 107 SER A N 1
ATOM 824 C CA . SER A 1 107 ? 3.478 -1.145 6.841 1.00 71.81 107 SER A CA 1
ATOM 825 C C . SER A 1 107 ? 4.440 -2.334 6.934 1.00 71.81 107 SER A C 1
ATOM 827 O O . SER A 1 107 ? 5.111 -2.695 5.961 1.00 71.81 107 SER A O 1
ATOM 829 N N . THR A 1 108 ? 4.509 -2.985 8.094 1.00 79.44 108 THR A N 1
ATOM 830 C CA . THR A 1 108 ? 5.341 -4.175 8.254 1.00 79.44 108 THR A CA 1
ATOM 831 C C . THR A 1 108 ? 4.711 -5.402 7.592 1.00 79.44 108 THR A C 1
ATOM 833 O O . THR A 1 108 ? 5.410 -6.128 6.884 1.00 79.44 108 THR A O 1
ATOM 836 N N . PHE A 1 109 ? 3.392 -5.594 7.724 1.00 83.69 109 PHE A N 1
ATOM 837 C CA . PHE A 1 109 ? 2.660 -6.625 6.972 1.00 83.69 109 PHE A CA 1
ATOM 838 C C . PHE A 1 109 ? 2.825 -6.452 5.457 1.00 83.69 109 PHE A C 1
ATOM 840 O O . PHE A 1 109 ? 3.102 -7.430 4.761 1.00 83.69 109 PHE A O 1
ATOM 847 N N . TRP A 1 110 ? 2.762 -5.212 4.962 1.00 84.44 110 TRP A N 1
ATOM 848 C CA . TRP A 1 110 ? 3.045 -4.893 3.559 1.00 84.44 110 TRP A CA 1
ATOM 849 C C . TRP A 1 110 ? 4.443 -5.349 3.124 1.00 84.44 110 TRP A C 1
ATOM 851 O O . TRP A 1 110 ? 4.642 -5.945 2.063 1.00 84.44 110 TRP A O 1
ATOM 861 N N . THR A 1 111 ? 5.441 -5.087 3.969 1.00 83.19 111 THR A N 1
ATOM 862 C CA . THR A 1 111 ? 6.828 -5.456 3.677 1.00 83.19 111 THR A CA 1
ATOM 863 C C . THR A 1 111 ? 6.980 -6.974 3.600 1.00 83.19 111 THR A C 1
ATOM 865 O O . THR A 1 111 ? 7.566 -7.479 2.644 1.00 83.19 111 THR A O 1
ATOM 868 N N . PHE A 1 112 ? 6.386 -7.718 4.534 1.00 86.94 112 PHE A N 1
ATOM 869 C CA . PHE A 1 112 ? 6.385 -9.180 4.472 1.00 86.94 112 PHE A CA 1
ATOM 870 C C . PHE A 1 112 ? 5.673 -9.718 3.228 1.00 86.94 112 PHE A C 1
ATOM 872 O O . PHE A 1 112 ? 6.195 -10.643 2.611 1.00 86.94 112 PHE A O 1
ATOM 879 N N . GLY A 1 113 ? 4.552 -9.117 2.817 1.00 87.44 113 GLY A N 1
ATOM 880 C CA . GLY A 1 113 ? 3.849 -9.486 1.582 1.00 87.44 113 GLY A CA 1
ATOM 881 C C . GLY A 1 113 ? 4.722 -9.324 0.343 1.00 87.44 113 GLY A C 1
ATOM 882 O O . GLY A 1 113 ? 4.826 -10.242 -0.466 1.00 87.44 113 G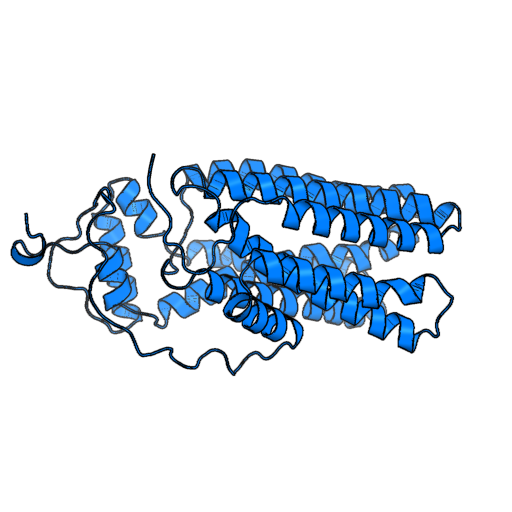LY A O 1
ATOM 883 N N . SER A 1 114 ? 5.445 -8.207 0.232 1.00 86.25 114 SER A N 1
ATOM 884 C CA . SER A 1 114 ? 6.331 -7.974 -0.918 1.00 86.25 114 SER A CA 1
ATOM 885 C C . SER A 1 114 ? 7.527 -8.932 -0.983 1.00 86.25 114 SER A C 1
ATOM 887 O O . SER A 1 114 ? 7.879 -9.405 -2.064 1.00 86.25 114 SER A O 1
ATOM 889 N N . ILE A 1 115 ? 8.130 -9.266 0.164 1.00 87.94 115 ILE A N 1
ATOM 890 C CA . ILE A 1 115 ? 9.213 -10.260 0.247 1.00 87.94 115 ILE A CA 1
ATOM 891 C C . ILE A 1 115 ? 8.686 -11.661 -0.082 1.00 87.94 115 ILE A C 1
ATOM 893 O O . ILE A 1 115 ? 9.342 -12.416 -0.806 1.00 87.94 115 ILE A O 1
ATOM 897 N N . PHE A 1 116 ? 7.508 -12.008 0.444 1.00 91.25 116 PHE A N 1
ATOM 898 C CA . PHE A 1 116 ? 6.873 -13.294 0.190 1.00 91.25 116 PHE A CA 1
ATOM 899 C C . PHE A 1 116 ? 6.560 -13.465 -1.298 1.00 91.25 116 PHE A C 1
ATOM 901 O O . PHE A 1 116 ? 6.939 -14.482 -1.868 1.00 91.25 116 PHE A O 1
ATOM 908 N N . GLU A 1 117 ? 5.980 -12.450 -1.944 1.00 91.50 117 GLU A N 1
ATOM 909 C CA . GLU A 1 117 ? 5.699 -12.458 -3.383 1.00 91.50 117 GLU A CA 1
ATOM 910 C C . GLU A 1 117 ? 6.973 -12.630 -4.218 1.00 91.50 117 GLU A C 1
ATOM 912 O O . GLU A 1 117 ? 7.032 -13.488 -5.094 1.00 91.50 117 GLU A O 1
ATOM 917 N N . ALA A 1 118 ? 8.037 -11.881 -3.912 1.00 88.25 118 ALA A N 1
ATOM 918 C CA . ALA A 1 118 ? 9.306 -12.016 -4.627 1.00 88.25 118 ALA A CA 1
ATOM 919 C C . ALA A 1 118 ? 9.917 -13.421 -4.476 1.00 88.25 118 ALA A C 1
ATOM 921 O O . ALA A 1 118 ? 10.439 -13.991 -5.437 1.00 88.25 118 ALA A O 1
ATOM 922 N N . THR A 1 119 ?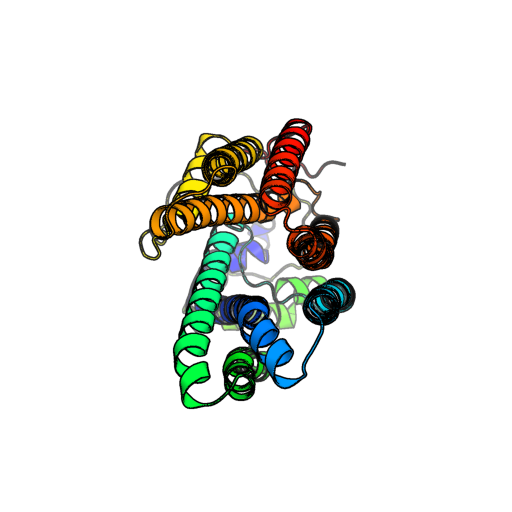 9.822 -14.003 -3.278 1.00 90.06 119 THR A N 1
ATOM 923 C CA . THR A 1 119 ? 10.295 -15.367 -2.998 1.00 90.06 119 THR A CA 1
ATOM 924 C C . THR A 1 119 ? 9.444 -16.408 -3.727 1.00 90.06 119 THR A C 1
ATOM 926 O O . THR A 1 119 ? 9.979 -17.347 -4.320 1.00 90.06 119 THR A O 1
ATOM 929 N N . LEU A 1 120 ? 8.122 -16.226 -3.727 1.00 91.69 120 LEU A N 1
ATOM 930 C CA . LEU A 1 120 ? 7.166 -17.071 -4.434 1.00 91.69 120 LEU A CA 1
ATOM 931 C C . LEU A 1 120 ? 7.438 -17.050 -5.941 1.00 91.69 120 LEU A C 1
ATOM 933 O O . LEU A 1 120 ? 7.592 -18.113 -6.542 1.00 91.69 120 LEU A O 1
ATOM 937 N N . ALA A 1 121 ? 7.594 -15.865 -6.534 1.00 89.00 121 ALA A N 1
ATOM 938 C CA . ALA A 1 121 ? 7.947 -15.700 -7.938 1.00 89.00 121 ALA A CA 1
ATOM 939 C C . ALA A 1 121 ? 9.281 -16.390 -8.265 1.00 89.00 121 ALA A C 1
ATOM 941 O O . ALA A 1 121 ? 9.350 -17.157 -9.223 1.00 89.00 121 ALA A O 1
ATOM 942 N N . TRP A 1 122 ? 10.320 -16.211 -7.442 1.00 90.31 122 TRP A N 1
ATOM 943 C CA . TRP A 1 122 ? 11.624 -16.855 -7.646 1.00 90.31 122 TRP A CA 1
ATOM 944 C C . TRP A 1 122 ? 11.561 -18.392 -7.618 1.00 90.31 122 TRP A C 1
ATOM 946 O O . TRP A 1 122 ? 12.269 -19.061 -8.372 1.00 90.31 122 TRP A O 1
ATOM 956 N N . ILE A 1 123 ? 10.697 -18.975 -6.783 1.00 91.19 123 ILE A N 1
ATOM 957 C CA . ILE A 1 123 ? 10.538 -20.431 -6.666 1.00 91.19 123 ILE A CA 1
ATOM 958 C C . ILE A 1 123 ? 9.645 -20.995 -7.778 1.00 91.19 123 ILE A C 1
ATOM 960 O O . ILE A 1 123 ? 9.947 -22.057 -8.335 1.00 91.19 123 ILE A O 1
ATOM 964 N N . VAL A 1 124 ? 8.536 -20.324 -8.080 1.00 93.00 124 VAL A N 1
ATOM 965 C CA . VAL A 1 124 ? 7.472 -20.847 -8.945 1.00 93.00 124 VAL A CA 1
ATOM 966 C C . VAL A 1 124 ? 7.751 -20.565 -10.418 1.00 93.00 124 VAL A C 1
ATOM 968 O O . VAL A 1 124 ? 7.529 -21.455 -11.238 1.00 93.00 124 VAL A O 1
ATOM 971 N N . MET A 1 125 ? 8.296 -19.392 -10.764 1.00 87.56 125 MET A N 1
ATOM 972 C CA . MET A 1 125 ? 8.560 -19.011 -12.160 1.00 87.56 125 MET A CA 1
ATOM 973 C C . MET A 1 125 ? 9.450 -20.013 -12.913 1.00 87.56 125 MET A C 1
ATOM 975 O O . MET A 1 125 ? 9.078 -20.374 -14.027 1.00 87.56 125 MET A O 1
ATOM 979 N N . PRO A 1 126 ? 10.573 -20.519 -12.354 1.00 88.62 126 PRO A N 1
ATOM 980 C CA . PRO A 1 126 ? 11.435 -21.458 -13.077 1.00 88.62 126 PRO A CA 1
ATOM 981 C C . PRO A 1 126 ? 10.874 -22.883 -13.163 1.00 88.62 126 PRO A C 1
ATOM 983 O O . PRO A 1 126 ? 11.298 -23.654 -14.017 1.00 88.62 126 PRO A O 1
ATOM 986 N N . ARG A 1 127 ? 9.982 -23.268 -12.238 1.00 90.81 127 ARG A N 1
ATOM 987 C CA . ARG A 1 127 ? 9.464 -24.645 -12.125 1.00 90.81 127 ARG A CA 1
ATOM 988 C C . ARG A 1 127 ? 8.148 -24.843 -12.866 1.00 90.81 127 ARG A C 1
ATOM 990 O O . ARG A 1 127 ? 7.891 -25.929 -13.372 1.00 90.81 127 ARG A O 1
ATOM 997 N N . LEU A 1 128 ? 7.305 -23.818 -12.860 1.00 89.56 128 LEU A N 1
ATOM 998 C CA . LEU A 1 128 ? 5.966 -23.836 -13.428 1.00 89.56 128 LEU A CA 1
ATOM 999 C C . LEU A 1 128 ? 5.863 -22.719 -14.474 1.00 89.56 128 LEU A C 1
ATOM 1001 O O . LEU A 1 128 ? 6.494 -22.796 -15.522 1.00 89.56 128 LEU A O 1
ATOM 1005 N N . ASN A 1 129 ? 5.050 -21.696 -14.215 1.00 90.12 129 ASN A N 1
ATOM 1006 C CA . ASN A 1 129 ? 4.904 -20.502 -15.041 1.00 90.12 129 ASN A CA 1
ATOM 1007 C C . ASN A 1 129 ? 4.248 -19.379 -14.217 1.00 90.12 129 ASN A C 1
ATOM 1009 O O . ASN A 1 129 ? 3.841 -19.580 -13.069 1.00 90.12 129 ASN A O 1
ATOM 1013 N N . TRP A 1 130 ? 4.102 -18.203 -14.825 1.00 91.69 130 TRP A N 1
ATOM 1014 C CA . TRP A 1 130 ? 3.517 -17.017 -14.195 1.00 91.69 130 TRP A CA 1
ATOM 1015 C C . TRP A 1 130 ? 2.051 -17.195 -13.762 1.00 91.69 130 TRP A C 1
ATOM 1017 O O . TRP A 1 130 ? 1.606 -16.535 -12.825 1.00 91.69 130 TRP A O 1
ATOM 1027 N N . ARG A 1 131 ? 1.297 -18.112 -14.389 1.00 94.56 131 ARG A N 1
ATOM 1028 C CA . ARG A 1 131 ? -0.111 -18.369 -14.035 1.00 94.56 131 ARG A CA 1
ATOM 1029 C C . ARG A 1 131 ? -0.232 -18.978 -12.640 1.00 94.56 131 ARG A C 1
ATOM 1031 O O . ARG A 1 131 ? -1.164 -18.661 -11.909 1.00 94.56 131 ARG A O 1
ATOM 1038 N N . TRP A 1 132 ? 0.724 -19.825 -12.259 1.00 94.25 132 TRP A N 1
ATOM 1039 C CA . TRP A 1 132 ? 0.773 -20.414 -10.921 1.00 94.25 132 TRP A CA 1
ATOM 1040 C C . TRP A 1 132 ? 1.216 -19.419 -9.855 1.00 94.25 132 TRP A C 1
ATOM 1042 O O . TRP A 1 132 ? 0.726 -19.500 -8.733 1.00 94.25 132 TRP A O 1
ATOM 1052 N N . VAL A 1 133 ? 2.079 -18.458 -10.204 1.00 93.81 133 VAL A N 1
ATOM 1053 C CA . VAL A 1 133 ? 2.385 -17.328 -9.312 1.00 93.81 133 VAL A CA 1
ATOM 1054 C C . VAL A 1 133 ? 1.086 -16.587 -8.998 1.00 93.81 133 VAL A C 1
ATOM 1056 O O . VAL A 1 133 ? 0.709 -16.500 -7.838 1.00 93.81 133 VAL A O 1
ATOM 1059 N N . LEU A 1 134 ? 0.319 -16.213 -10.030 1.00 93.06 134 LEU A N 1
ATOM 1060 C CA . LEU A 1 134 ? -0.982 -15.552 -9.871 1.00 93.06 134 LEU A CA 1
ATOM 1061 C C . LEU A 1 134 ? -1.963 -16.358 -9.008 1.00 93.06 134 LEU A C 1
ATOM 1063 O O . LEU A 1 134 ? -2.617 -15.798 -8.130 1.00 93.06 134 LEU A O 1
ATOM 1067 N N . ALA A 1 135 ? -2.050 -17.672 -9.224 1.00 94.31 135 ALA A N 1
ATOM 1068 C CA . ALA A 1 135 ? -2.933 -18.540 -8.450 1.00 94.31 135 ALA A CA 1
ATOM 1069 C C . ALA A 1 135 ? -2.554 -18.591 -6.959 1.00 94.31 135 ALA A C 1
ATOM 1071 O O . ALA A 1 135 ? -3.429 -18.486 -6.099 1.00 94.31 135 ALA A O 1
ATOM 1072 N N . PHE A 1 136 ? -1.264 -18.727 -6.637 1.00 94.06 136 PHE A N 1
ATOM 1073 C CA . PHE A 1 136 ? -0.805 -18.764 -5.247 1.00 94.06 136 PHE A CA 1
ATOM 1074 C C . PHE A 1 136 ? -0.907 -17.400 -4.562 1.00 94.06 136 PHE A C 1
ATOM 1076 O O . PHE A 1 136 ? -1.278 -17.339 -3.389 1.00 94.06 136 PHE A O 1
ATOM 1083 N N . SER A 1 137 ? -0.669 -16.309 -5.288 1.00 92.75 137 SER A N 1
ATOM 1084 C CA . SER A 1 137 ? -0.797 -14.955 -4.748 1.00 92.75 137 SER A CA 1
ATOM 1085 C C . SER A 1 137 ? -2.242 -14.550 -4.460 1.00 92.75 137 SER A C 1
ATOM 1087 O O . SER A 1 137 ? -2.476 -13.665 -3.643 1.00 92.75 137 SER A O 1
ATOM 1089 N N . ALA A 1 138 ? -3.229 -15.234 -5.049 1.00 93.69 138 ALA A N 1
ATOM 1090 C CA . ALA A 1 138 ? -4.641 -15.032 -4.731 1.00 93.69 138 ALA A CA 1
ATOM 1091 C C . ALA A 1 138 ? -5.077 -15.690 -3.405 1.00 93.69 138 ALA A C 1
ATOM 1093 O O . ALA A 1 138 ? -6.132 -15.345 -2.867 1.00 93.69 138 ALA A O 1
ATOM 1094 N N . VAL A 1 139 ? -4.295 -16.629 -2.853 1.00 94.38 139 VAL A N 1
ATOM 1095 C CA . VAL A 1 139 ? -4.670 -17.404 -1.653 1.00 94.38 139 VAL A CA 1
ATOM 1096 C C . VAL A 1 139 ? -4.976 -16.514 -0.435 1.00 94.38 139 VAL A C 1
ATOM 1098 O O . VAL A 1 139 ? -6.022 -16.731 0.181 1.00 94.38 139 VAL A O 1
ATOM 1101 N N . PRO A 1 140 ? -4.164 -15.495 -0.083 1.00 92.38 140 PRO A N 1
ATOM 1102 C CA . PRO A 1 140 ? -4.486 -14.576 1.013 1.00 92.38 140 PRO A CA 1
ATOM 1103 C C . PRO A 1 140 ? -5.801 -13.815 0.798 1.00 92.38 140 PRO A C 1
ATOM 1105 O O . PRO A 1 140 ? -6.585 -13.671 1.736 1.00 92.38 140 PRO A O 1
ATOM 1108 N N . SER A 1 141 ? -6.087 -13.389 -0.436 1.00 90.75 141 SER A N 1
ATOM 1109 C CA . SER A 1 141 ? -7.335 -12.698 -0.788 1.00 90.75 141 SER A CA 1
ATOM 1110 C C . SER A 1 141 ? -8.554 -13.613 -0.641 1.00 90.75 141 SER A C 1
ATOM 1112 O O . SER A 1 141 ? -9.570 -13.212 -0.075 1.00 90.75 141 SER A O 1
ATOM 1114 N N . PHE A 1 142 ? -8.446 -14.877 -1.063 1.00 91.12 142 PHE A N 1
ATOM 1115 C CA . PHE A 1 142 ? -9.489 -15.878 -0.817 1.00 91.12 142 PHE A CA 1
ATOM 1116 C C . PHE A 1 142 ? -9.666 -16.181 0.676 1.00 91.12 142 PHE A C 1
ATOM 1118 O O . PHE A 1 142 ? -10.796 -16.307 1.148 1.00 91.12 142 PHE A O 1
ATOM 1125 N N . ALA A 1 143 ? -8.574 -16.249 1.441 1.00 89.94 143 ALA A N 1
ATOM 1126 C CA . ALA A 1 143 ? -8.640 -16.437 2.886 1.00 89.94 143 ALA A CA 1
ATOM 1127 C C . ALA A 1 143 ? -9.373 -15.274 3.577 1.00 89.94 143 ALA A C 1
ATOM 1129 O O . ALA A 1 143 ? -10.196 -15.517 4.459 1.00 89.94 143 ALA A O 1
ATOM 1130 N N . LEU A 1 144 ? -9.155 -14.027 3.143 1.00 87.12 144 LEU A N 1
ATOM 1131 C CA . LEU A 1 144 ? -9.896 -12.862 3.639 1.00 87.12 144 LEU A CA 1
ATOM 1132 C C . LEU A 1 144 ? -11.399 -12.971 3.371 1.00 87.12 144 LEU A C 1
ATOM 1134 O O . LEU A 1 144 ? -12.188 -12.680 4.267 1.00 87.12 144 LEU A O 1
ATOM 1138 N N . LEU A 1 145 ? -11.802 -13.438 2.185 1.00 86.44 145 LEU A N 1
ATOM 1139 C CA . LEU A 1 145 ? -13.217 -13.653 1.860 1.00 86.44 145 LEU A CA 1
ATOM 1140 C C . LEU A 1 145 ? -13.868 -14.695 2.779 1.00 86.44 145 LEU A C 1
ATOM 1142 O O . LEU A 1 145 ? -14.995 -14.499 3.226 1.00 86.44 145 LEU A O 1
ATOM 1146 N N . ILE A 1 146 ? -13.157 -15.774 3.109 1.00 86.88 146 ILE A N 1
ATOM 1147 C CA . ILE A 1 146 ? -13.653 -16.797 4.042 1.00 86.88 146 ILE A CA 1
ATOM 1148 C C . ILE A 1 146 ? -13.727 -16.234 5.470 1.00 86.88 146 ILE A C 1
ATOM 1150 O O . ILE A 1 146 ? -14.716 -16.430 6.177 1.00 86.88 146 ILE A O 1
ATOM 1154 N N . LEU A 1 147 ? -12.702 -15.492 5.894 1.00 84.38 147 LEU A N 1
ATOM 1155 C CA . LEU A 1 147 ? -12.628 -14.891 7.228 1.00 84.38 147 LEU A CA 1
ATOM 1156 C C . LEU A 1 147 ? -13.588 -13.704 7.414 1.00 84.38 147 LEU A C 1
ATOM 1158 O O . LEU A 1 147 ? -13.899 -13.355 8.555 1.00 84.38 147 LEU A O 1
ATOM 1162 N N . TYR A 1 148 ? -14.114 -13.120 6.333 1.00 80.50 148 TYR A N 1
ATOM 1163 C CA . TYR A 1 148 ? -15.076 -12.016 6.379 1.00 80.50 148 TYR A CA 1
ATOM 1164 C C . TYR A 1 148 ? -16.315 -12.344 7.225 1.00 80.50 148 TYR A C 1
ATOM 1166 O O . TYR A 1 148 ? -16.801 -11.475 7.954 1.00 80.50 148 TYR A O 1
ATOM 1174 N N . GLY A 1 149 ? -16.795 -13.593 7.174 1.00 76.38 149 GLY A N 1
ATOM 1175 C CA . GLY A 1 149 ? -17.937 -14.057 7.971 1.00 76.38 149 GLY A CA 1
ATOM 1176 C C . GLY A 1 149 ? -17.640 -14.210 9.468 1.00 76.38 149 GLY A C 1
ATOM 1177 O O . GLY A 1 149 ? -18.560 -14.237 10.280 1.00 76.38 149 GLY A O 1
ATOM 1178 N N . VAL A 1 150 ? -16.361 -14.288 9.847 1.00 76.69 150 VAL A N 1
ATOM 1179 C CA . VAL A 1 150 ? -15.911 -14.428 11.242 1.00 76.69 150 VAL A CA 1
ATOM 1180 C C . VAL A 1 150 ? -15.612 -13.065 11.866 1.00 76.69 150 VAL A C 1
ATOM 1182 O O . VAL A 1 150 ? -15.775 -12.891 13.076 1.00 76.69 150 VAL A O 1
ATOM 1185 N N . ALA A 1 151 ? -15.185 -12.097 11.052 1.00 74.06 151 ALA A N 1
ATOM 1186 C CA . ALA A 1 151 ? -14.880 -10.748 11.500 1.00 74.06 151 ALA A CA 1
ATOM 1187 C C . ALA A 1 151 ? -16.169 -10.033 11.970 1.00 74.06 151 ALA A C 1
ATOM 1189 O O . ALA A 1 151 ? -17.076 -9.811 11.167 1.00 74.06 151 ALA A O 1
ATOM 1190 N N . PRO A 1 152 ? -16.277 -9.677 13.262 1.00 70.81 152 PRO A N 1
ATOM 1191 C CA . PRO A 1 152 ? -17.446 -8.980 13.791 1.00 70.81 152 PRO A CA 1
ATOM 1192 C C . PRO A 1 152 ? -17.543 -7.551 13.242 1.00 70.81 152 PRO A C 1
ATOM 1194 O O . PRO A 1 152 ? -16.597 -7.035 12.646 1.00 70.81 152 PRO A O 1
ATOM 1197 N N . GLU A 1 153 ? -18.681 -6.896 13.471 1.00 75.06 153 GLU A N 1
ATOM 1198 C CA . GLU A 1 153 ? -18.920 -5.508 13.058 1.00 75.06 153 GLU A CA 1
ATOM 1199 C C . GLU A 1 153 ? -18.374 -4.491 14.078 1.00 75.06 153 GLU A C 1
ATOM 1201 O O . GLU A 1 153 ? -18.282 -4.798 15.267 1.00 75.06 153 GLU A O 1
ATOM 1206 N N . SER A 1 154 ? -17.980 -3.284 13.652 1.00 76.31 154 SER A N 1
ATOM 1207 C CA . SER A 1 154 ? -17.394 -2.308 14.590 1.00 76.31 154 SER A CA 1
ATOM 1208 C C . SER A 1 154 ? -18.424 -1.811 15.621 1.00 76.31 154 SER A C 1
ATOM 1210 O O . SER A 1 154 ? -19.474 -1.295 15.221 1.00 76.31 154 SER A O 1
ATOM 1212 N N . PRO A 1 155 ? -18.112 -1.837 16.936 1.00 74.00 155 PRO A N 1
ATOM 1213 C CA . PRO A 1 155 ? -18.957 -1.254 17.977 1.00 74.00 155 PRO A CA 1
ATOM 1214 C C . PRO A 1 155 ? -19.274 0.227 17.732 1.00 74.00 155 PRO A C 1
ATOM 1216 O O . PRO A 1 155 ? -20.399 0.660 17.967 1.00 74.00 155 PRO A O 1
ATOM 1219 N N . ARG A 1 156 ? -18.314 0.997 17.190 1.00 74.38 156 ARG A N 1
ATOM 1220 C CA . ARG A 1 156 ? -18.506 2.419 16.851 1.00 74.38 156 ARG A CA 1
ATOM 1221 C C . ARG A 1 156 ? -19.570 2.614 15.781 1.00 74.38 156 ARG A C 1
ATOM 1223 O O . ARG A 1 156 ? -20.426 3.481 15.923 1.00 74.38 156 ARG A O 1
ATOM 1230 N N . TYR A 1 157 ? -19.525 1.807 14.722 1.00 72.69 157 TYR A N 1
ATOM 1231 C CA . TYR A 1 157 ? -20.504 1.887 13.639 1.00 72.69 157 TYR A CA 1
ATOM 1232 C C . TYR A 1 157 ? -21.915 1.535 14.130 1.00 72.69 157 TYR A C 1
ATOM 1234 O O . TYR A 1 157 ? -22.876 2.231 13.804 1.00 72.69 157 TYR A O 1
ATOM 1242 N N . LEU A 1 158 ? -22.042 0.502 14.967 1.00 74.06 158 LEU A N 1
ATOM 1243 C CA . LEU A 1 158 ? -23.330 0.103 15.539 1.00 74.06 158 LEU A CA 1
ATOM 1244 C C . LEU A 1 158 ? -23.918 1.180 16.459 1.00 74.06 158 LEU A C 1
ATOM 1246 O O . LEU A 1 158 ? -25.105 1.481 16.342 1.00 74.06 158 LEU A O 1
ATOM 1250 N N . CYS A 1 159 ? -23.093 1.820 17.293 1.00 73.25 159 CYS A N 1
ATOM 1251 C CA . CYS A 1 159 ? -23.520 2.966 18.098 1.00 73.25 159 CYS A CA 1
ATOM 1252 C C . CYS A 1 159 ? -23.963 4.152 17.229 1.00 73.25 159 CYS A C 1
ATOM 1254 O O . CYS A 1 159 ? -25.035 4.699 17.465 1.00 73.25 159 CYS A O 1
ATOM 1256 N N . MET A 1 160 ? -23.206 4.497 16.178 1.00 68.62 160 MET A N 1
ATOM 1257 C CA . MET A 1 160 ? -23.573 5.553 15.217 1.00 68.62 160 MET A CA 1
ATOM 1258 C C . MET A 1 160 ? -24.914 5.285 14.522 1.00 68.62 160 MET A C 1
ATOM 1260 O O . MET A 1 160 ? -25.679 6.210 14.262 1.00 68.62 160 MET A O 1
ATOM 1264 N N . LYS A 1 161 ? -25.224 4.015 14.244 1.00 72.06 161 LYS A N 1
ATOM 1265 C CA . LYS A 1 161 ? -26.500 3.584 13.654 1.00 72.06 161 LYS A CA 1
ATOM 1266 C C . LYS A 1 161 ? -27.657 3.558 14.669 1.00 72.06 161 LYS A C 1
ATOM 1268 O O . LYS A 1 161 ? -28.777 3.213 14.305 1.00 72.06 161 LYS A O 1
ATOM 1273 N N . GLY A 1 162 ? -27.398 3.890 15.937 1.00 75.25 162 GLY A N 1
ATOM 1274 C CA . GLY A 1 162 ? -28.369 3.829 17.032 1.00 75.25 162 GLY A CA 1
ATOM 1275 C C . GLY A 1 162 ? -28.630 2.414 17.557 1.00 75.25 162 GLY A C 1
ATOM 1276 O O . GLY A 1 162 ? -29.513 2.223 18.388 1.00 75.25 162 GLY A O 1
ATOM 1277 N N . ASN A 1 163 ? -27.868 1.414 17.105 1.00 79.38 163 ASN A N 1
ATOM 1278 C CA . ASN A 1 163 ? -28.021 0.020 17.508 1.00 79.38 163 ASN A CA 1
ATOM 1279 C C . ASN A 1 163 ? -27.093 -0.315 18.691 1.00 79.38 163 ASN A C 1
ATOM 1281 O O . ASN A 1 163 ? -26.141 -1.093 18.582 1.00 79.38 163 ASN A O 1
ATOM 1285 N N . THR A 1 164 ? -27.354 0.322 19.834 1.00 79.81 164 THR A N 1
ATOM 1286 C CA . THR A 1 164 ? -26.544 0.197 21.059 1.00 79.81 164 THR A CA 1
ATOM 1287 C C . THR A 1 164 ? -26.569 -1.211 21.652 1.00 79.81 164 THR A C 1
ATOM 1289 O O . THR A 1 164 ? -25.583 -1.638 22.248 1.00 79.81 164 THR A O 1
ATOM 1292 N N . SER A 1 165 ? -27.653 -1.964 21.451 1.00 82.38 165 SER A N 1
ATOM 1293 C CA . SER A 1 165 ? -27.790 -3.344 21.931 1.00 82.38 165 SER A CA 1
ATOM 1294 C C . SER A 1 165 ? -26.796 -4.292 21.257 1.00 82.38 165 SER A C 1
ATOM 1296 O O . SER A 1 165 ? -26.136 -5.085 21.930 1.00 82.38 165 SER A O 1
ATOM 1298 N N . ASP A 1 166 ? -26.644 -4.191 19.933 1.00 83.19 166 ASP A N 1
ATOM 1299 C CA . ASP A 1 166 ? -25.677 -5.010 19.200 1.00 83.19 166 ASP A CA 1
ATOM 1300 C C . ASP A 1 166 ? -24.237 -4.547 19.450 1.00 83.19 166 ASP A C 1
ATOM 1302 O O . ASP A 1 166 ? -23.338 -5.383 19.551 1.00 83.19 166 ASP A O 1
ATOM 1306 N N . ALA A 1 167 ? -24.006 -3.242 19.636 1.00 82.00 167 ALA A N 1
ATOM 1307 C CA . ALA A 1 167 ? -22.698 -2.733 20.050 1.00 82.00 167 ALA A CA 1
ATOM 1308 C C . ALA A 1 167 ? -22.266 -3.323 21.405 1.00 82.00 167 ALA A C 1
ATOM 1310 O O . ALA A 1 167 ? -21.127 -3.772 21.549 1.00 82.00 167 ALA A O 1
ATOM 1311 N N . LEU A 1 168 ? -23.191 -3.390 22.369 1.00 85.38 168 LEU A N 1
ATOM 1312 C CA . LEU A 1 168 ? -22.947 -3.959 23.692 1.00 85.38 168 LEU A CA 1
ATOM 1313 C C . LEU A 1 168 ? -22.665 -5.467 23.627 1.00 85.38 168 LEU A C 1
ATOM 1315 O O . LEU A 1 168 ? -21.693 -5.913 24.227 1.00 85.38 168 LEU A O 1
ATOM 1319 N N . ARG A 1 169 ? -23.399 -6.238 22.808 1.00 86.50 169 ARG A N 1
ATOM 1320 C CA . ARG A 1 169 ? -23.083 -7.662 22.556 1.00 86.50 169 ARG A CA 1
ATOM 1321 C C . ARG A 1 169 ? -21.665 -7.868 22.031 1.00 86.50 169 ARG A C 1
ATOM 1323 O O . ARG A 1 169 ? -20.996 -8.833 22.400 1.00 86.50 169 ARG A O 1
ATOM 1330 N N . ILE A 1 170 ? -21.202 -6.994 21.137 1.00 85.56 170 ILE A N 1
ATOM 1331 C CA . ILE A 1 170 ? -19.836 -7.087 20.618 1.00 85.56 170 ILE A CA 1
ATOM 1332 C C . ILE A 1 170 ? -18.835 -6.739 21.717 1.00 85.56 170 ILE A C 1
ATOM 1334 O O . ILE A 1 170 ? -17.877 -7.484 21.888 1.00 85.56 170 ILE A O 1
ATOM 1338 N N . LEU A 1 171 ? -19.064 -5.686 22.503 1.00 84.44 171 LEU A N 1
ATOM 1339 C CA . LEU A 1 171 ? -18.208 -5.342 23.644 1.00 84.44 171 LEU A CA 1
ATOM 1340 C C . LEU A 1 171 ? -18.136 -6.475 24.682 1.00 84.44 171 LEU A C 1
ATOM 1342 O O . LEU A 1 171 ? -17.044 -6.807 25.139 1.00 84.44 171 LEU A O 1
ATOM 1346 N N . GLU A 1 172 ? -19.254 -7.136 24.988 1.00 86.81 172 GLU A N 1
ATOM 1347 C CA . GLU A 1 172 ? -19.299 -8.318 25.861 1.00 86.81 172 GLU A CA 1
ATOM 1348 C C . GLU A 1 172 ? -18.498 -9.483 25.276 1.00 86.81 172 GLU A C 1
ATOM 1350 O O . GLU A 1 172 ? -17.728 -10.136 25.984 1.00 86.81 172 GLU A O 1
ATOM 1355 N N . LYS A 1 173 ? -18.618 -9.721 23.963 1.00 85.31 173 LYS A N 1
ATOM 1356 C CA . LYS A 1 173 ? -17.810 -10.728 23.267 1.00 85.31 173 LYS A CA 1
ATOM 1357 C C . LYS A 1 173 ? -16.321 -10.405 23.382 1.00 85.31 173 LYS A C 1
ATOM 1359 O O . LYS A 1 173 ? -15.544 -11.307 23.694 1.00 85.31 173 LYS A O 1
ATOM 1364 N N . ILE A 1 174 ? -15.917 -9.149 23.184 1.00 85.00 174 ILE A N 1
ATOM 1365 C CA . ILE A 1 174 ? -14.516 -8.726 23.329 1.00 85.00 174 ILE A CA 1
ATOM 1366 C C . ILE A 1 174 ? -14.047 -8.952 24.771 1.00 85.00 174 ILE A C 1
ATOM 1368 O O . ILE A 1 174 ? -13.014 -9.589 24.969 1.00 85.00 174 ILE A O 1
ATOM 1372 N N . ALA A 1 175 ? -14.823 -8.515 25.764 1.00 85.06 175 ALA A N 1
ATOM 1373 C CA . ALA A 1 175 ? -14.516 -8.699 27.181 1.00 85.06 175 ALA A CA 1
ATOM 1374 C C . ALA A 1 175 ? -14.370 -10.190 27.547 1.00 85.06 175 ALA A C 1
ATOM 1376 O O . ALA A 1 175 ? -13.392 -10.583 28.179 1.00 85.06 175 ALA A O 1
ATOM 1377 N N . SER A 1 176 ? -15.264 -11.053 27.051 1.00 86.12 176 SER A N 1
ATOM 1378 C CA . SER A 1 176 ? -15.202 -12.504 27.283 1.00 86.12 176 SER A CA 1
ATOM 1379 C C . SER A 1 176 ? -13.945 -13.155 26.689 1.00 86.12 176 SER A C 1
ATOM 1381 O O . SER A 1 176 ? -13.287 -13.958 27.351 1.00 86.12 176 SER A O 1
ATOM 1383 N N . VAL A 1 177 ? -13.563 -12.778 25.462 1.00 85.62 177 VAL A N 1
ATOM 1384 C CA . VAL A 1 177 ? -12.378 -13.309 24.766 1.00 85.62 177 VAL A CA 1
ATOM 1385 C C . VAL A 1 177 ? -11.088 -12.792 25.402 1.00 85.62 177 VAL A C 1
ATOM 1387 O O . VAL A 1 177 ? -10.099 -13.525 25.492 1.00 85.62 177 VAL A O 1
ATOM 1390 N N . ASN A 1 178 ? -11.104 -11.543 25.862 1.00 85.25 178 ASN A N 1
ATOM 1391 C CA . ASN A 1 178 ? -9.981 -10.912 26.542 1.00 85.25 178 ASN A CA 1
ATOM 1392 C C . ASN A 1 178 ? -9.897 -11.270 28.029 1.00 85.25 178 ASN A C 1
ATOM 1394 O O . ASN A 1 178 ? -8.910 -10.915 28.664 1.00 85.25 178 ASN A O 1
ATOM 1398 N N . GLN A 1 179 ? -10.884 -11.994 28.566 1.00 85.38 179 GLN A N 1
ATOM 1399 C CA . GLN A 1 179 ? -10.999 -12.312 29.993 1.00 85.38 179 GLN A CA 1
ATOM 1400 C C . GLN A 1 179 ? -11.018 -11.056 30.882 1.00 85.38 179 GLN A C 1
ATOM 1402 O O . GLN A 1 179 ? -10.519 -11.062 32.006 1.00 85.38 179 GLN A O 1
ATOM 1407 N N . THR A 1 180 ? -11.610 -9.975 30.376 1.00 83.50 180 THR A N 1
ATOM 1408 C CA . THR A 1 180 ? -11.800 -8.705 31.082 1.00 83.50 180 THR A CA 1
ATOM 1409 C C . THR A 1 180 ? -13.280 -8.479 31.388 1.00 83.50 180 THR A C 1
ATOM 1411 O O . THR A 1 180 ? -14.155 -9.199 30.905 1.00 83.50 180 THR A O 1
ATOM 1414 N N . LYS A 1 181 ? -13.579 -7.508 32.257 1.00 84.12 181 LYS A N 1
ATOM 1415 C CA . LYS A 1 181 ? -14.955 -7.111 32.582 1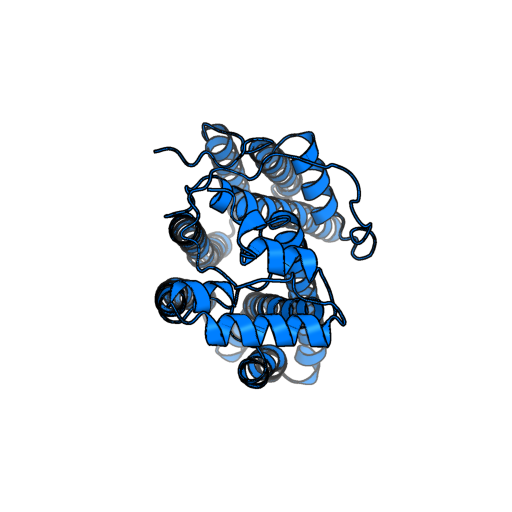.00 84.12 181 LYS A CA 1
ATOM 1416 C C . LYS A 1 181 ? -15.229 -5.736 32.000 1.00 84.12 181 LYS A C 1
ATOM 1418 O O . LYS A 1 181 ? -14.361 -4.870 32.046 1.00 84.12 181 LYS A O 1
ATOM 1423 N N . LEU A 1 182 ? -16.439 -5.553 31.485 1.00 83.12 182 LEU A N 1
ATOM 1424 C CA . LEU A 1 182 ? -16.909 -4.237 31.075 1.00 83.12 182 LEU A CA 1
ATOM 1425 C C . LEU A 1 182 ? -17.116 -3.337 32.301 1.00 83.12 182 LEU A C 1
ATOM 1427 O O . LEU A 1 182 ? -17.416 -3.846 33.390 1.00 83.12 182 LEU A O 1
ATOM 1431 N N . PRO A 1 183 ? -16.973 -2.013 32.134 1.00 79.88 183 PRO A N 1
ATOM 1432 C CA . PRO A 1 183 ? -17.268 -1.063 33.189 1.00 79.88 183 PRO A CA 1
ATOM 1433 C C . PRO A 1 183 ? -18.743 -1.175 33.613 1.00 79.88 183 PRO A C 1
ATOM 1435 O O . PRO A 1 183 ? -19.617 -1.444 32.781 1.00 79.88 183 PRO A O 1
ATOM 1438 N N . PRO A 1 184 ? -19.043 -1.013 34.913 1.00 72.31 184 PRO A N 1
ATOM 1439 C CA . PRO A 1 184 ? -20.412 -1.072 35.400 1.00 72.31 184 PRO A CA 1
ATOM 1440 C C . PRO A 1 184 ? -21.199 0.133 34.874 1.00 72.31 184 PRO A C 1
ATOM 1442 O O . PRO A 1 184 ? -20.834 1.275 35.143 1.00 72.31 184 PRO A O 1
ATOM 1445 N N . GLY A 1 185 ? -22.282 -0.116 34.136 1.00 76.25 185 GLY A N 1
ATOM 1446 C CA . GLY A 1 185 ? -23.159 0.950 33.660 1.00 76.25 185 GLY A CA 1
ATOM 1447 C C . GLY A 1 185 ? -23.916 0.648 32.370 1.00 76.25 185 GLY A C 1
ATOM 1448 O O . GLY A 1 185 ? -23.909 -0.479 31.875 1.00 76.25 185 GLY A O 1
ATOM 1449 N N . VAL A 1 186 ? -24.575 1.670 31.826 1.00 77.12 186 VAL A N 1
ATOM 1450 C CA . VAL A 1 186 ? -25.254 1.624 30.524 1.00 77.12 186 VAL A CA 1
ATOM 1451 C C . VAL A 1 186 ? -24.391 2.328 29.479 1.00 77.12 186 VAL A C 1
ATOM 1453 O O . VAL A 1 186 ? -23.964 3.466 29.677 1.00 77.12 186 VAL A O 1
ATOM 1456 N N . LEU A 1 187 ? -24.159 1.650 28.352 1.00 77.69 187 LEU A N 1
ATOM 1457 C CA . LEU A 1 187 ? -23.449 2.213 27.207 1.00 77.69 187 LEU A CA 1
ATOM 1458 C C . LEU A 1 187 ? -24.262 3.366 26.611 1.00 77.69 187 LEU A C 1
ATOM 1460 O O . LEU A 1 187 ? -25.363 3.159 26.092 1.00 77.69 187 LEU A O 1
ATOM 1464 N N . VAL A 1 188 ? -23.700 4.571 26.637 1.00 76.38 188 VAL A N 1
ATOM 1465 C CA . VAL A 1 188 ? -24.317 5.735 25.996 1.00 76.38 188 VAL A CA 1
ATOM 1466 C C . VAL A 1 188 ? -23.737 5.908 24.600 1.00 76.38 188 VAL A C 1
ATOM 1468 O O . VAL A 1 188 ? -22.528 6.039 24.419 1.00 76.38 188 VAL A O 1
ATOM 1471 N N . SER A 1 189 ? -24.620 5.963 23.601 1.00 62.75 189 SER A N 1
ATOM 1472 C CA . SER A 1 189 ? -24.310 6.472 22.262 1.00 62.75 189 SER A CA 1
ATOM 1473 C C . SER A 1 189 ? -24.104 7.988 22.349 1.00 62.75 189 SER A C 1
ATOM 1475 O O . SER A 1 189 ? -24.972 8.774 21.963 1.00 62.75 189 SER A O 1
ATOM 1477 N N . GLY A 1 190 ? -22.992 8.423 22.933 1.00 51.41 190 GLY A N 1
ATOM 1478 C CA . GLY A 1 190 ? -22.649 9.835 22.964 1.00 51.41 190 GLY A CA 1
ATOM 1479 C C . GLY A 1 190 ? -22.438 10.345 21.540 1.00 51.41 190 GLY A C 1
ATOM 1480 O O . GLY A 1 190 ? -21.587 9.831 20.820 1.00 51.41 190 GLY A O 1
ATOM 1481 N N . ARG A 1 191 ? -23.167 11.398 21.146 1.00 41.12 191 ARG A N 1
ATOM 1482 C CA . ARG A 1 191 ? -22.532 12.449 20.342 1.00 41.12 191 ARG A CA 1
ATOM 1483 C C . ARG A 1 191 ? -21.407 12.968 21.228 1.00 41.12 191 ARG A C 1
ATOM 1485 O O . ARG A 1 191 ? -21.703 13.582 22.251 1.00 41.12 191 ARG A O 1
ATOM 1492 N N . SER A 1 192 ? -20.160 12.664 20.897 1.00 34.56 192 SER A N 1
ATOM 1493 C CA . SER A 1 192 ? -19.031 13.340 21.520 1.00 34.56 192 SER A CA 1
ATOM 1494 C C . SER A 1 192 ? -19.184 14.833 21.222 1.00 34.56 192 SER A C 1
ATOM 1496 O O . SER A 1 192 ? -19.039 15.276 20.088 1.00 34.56 192 SER A O 1
ATOM 1498 N N . ASN A 1 193 ? -19.569 15.614 22.228 1.00 28.81 193 ASN A N 1
ATOM 1499 C CA . ASN A 1 193 ? -18.998 16.944 22.328 1.00 28.81 193 ASN A CA 1
ATOM 1500 C C . ASN A 1 193 ? -17.585 16.696 22.857 1.00 28.81 193 ASN A C 1
ATOM 1502 O O . ASN A 1 193 ? -17.459 16.170 23.960 1.00 28.81 193 ASN A O 1
ATOM 1506 N N . ASP A 1 194 ? -16.573 17.023 22.052 1.00 33.31 194 ASP A N 1
ATOM 1507 C CA . ASP A 1 194 ? -15.131 16.934 22.342 1.00 33.31 194 ASP A CA 1
ATOM 1508 C C . ASP A 1 194 ? -14.690 17.867 23.481 1.00 33.31 194 ASP A C 1
ATOM 1510 O O . ASP A 1 194 ? -13.820 18.721 23.337 1.00 33.31 194 ASP A O 1
ATOM 1514 N N . LYS A 1 195 ? -15.331 17.767 24.639 1.00 26.38 195 LYS A N 1
ATOM 1515 C CA . LYS A 1 195 ? -14.926 18.478 25.844 1.00 26.38 195 LYS A CA 1
ATOM 1516 C C . LYS A 1 195 ? -15.064 17.501 26.988 1.00 26.38 195 LYS A C 1
ATOM 1518 O O . LYS A 1 195 ? -16.188 17.233 27.397 1.00 26.38 195 LYS A O 1
ATOM 1523 N N . ASP A 1 196 ? -13.924 16.926 27.358 1.00 25.52 196 ASP A N 1
ATOM 1524 C CA . ASP A 1 196 ? -13.548 16.378 28.671 1.00 25.52 196 ASP A CA 1
ATOM 1525 C C . ASP A 1 196 ? -12.641 15.134 28.501 1.00 25.52 196 ASP A C 1
ATOM 1527 O O . ASP A 1 196 ? -12.895 14.077 29.067 1.00 25.52 196 ASP A O 1
ATOM 1531 N N . GLU A 1 197 ? -11.556 15.254 27.725 1.00 28.78 197 GLU A N 1
ATOM 1532 C CA . GLU A 1 197 ? -10.404 14.336 27.774 1.00 28.78 197 GLU A CA 1
ATOM 1533 C C . GLU A 1 197 ? -9.145 15.137 28.120 1.00 28.78 197 GLU A C 1
ATOM 1535 O O . GLU A 1 197 ? -8.265 15.351 27.299 1.00 28.78 197 GLU A O 1
ATOM 1540 N N . GLU A 1 198 ? -9.051 15.615 29.358 1.00 29.45 198 GLU A N 1
ATOM 1541 C CA . GLU A 1 198 ? -7.760 16.045 29.888 1.00 29.45 198 GLU A CA 1
ATOM 1542 C C . GLU A 1 198 ? -7.753 15.850 31.400 1.00 29.45 198 GLU A C 1
ATOM 1544 O O . GLU A 1 198 ? -8.275 16.677 32.143 1.00 29.45 198 GLU A O 1
ATOM 1549 N N . SER A 1 199 ? -7.223 14.710 31.856 1.00 20.16 199 SER A N 1
ATOM 1550 C CA . SER A 1 199 ? -6.541 14.554 33.150 1.00 20.16 199 SER A CA 1
ATOM 1551 C C . SER A 1 199 ? -6.072 13.112 33.361 1.00 20.16 199 SER A C 1
ATOM 1553 O O . SER A 1 199 ? -6.885 12.218 33.570 1.00 20.16 199 SER A O 1
ATOM 1555 N N . ALA A 1 200 ? -4.745 12.967 33.449 1.00 23.39 200 ALA A N 1
ATOM 1556 C CA . ALA A 1 200 ? -3.985 11.844 34.015 1.00 23.39 200 ALA A CA 1
ATOM 1557 C C . ALA A 1 200 ? -3.952 10.540 33.184 1.00 23.39 200 ALA A C 1
ATOM 1559 O O . ALA A 1 200 ? -4.971 9.974 32.835 1.00 23.39 200 ALA A O 1
ATOM 1560 N N . SER A 1 201 ? -2.806 9.939 32.876 1.00 21.23 201 SER A N 1
ATOM 1561 C CA . SER A 1 201 ? -1.426 10.222 33.257 1.00 21.23 201 SER A CA 1
ATOM 1562 C C . SER A 1 201 ? -0.489 9.404 32.371 1.00 21.23 201 SER A C 1
ATOM 1564 O O . SER A 1 201 ? -0.786 8.274 31.992 1.00 21.23 201 SER A O 1
ATOM 1566 N N . SER A 1 202 ? 0.661 10.017 32.111 1.00 27.78 202 SER A N 1
ATOM 1567 C CA . SER A 1 202 ? 1.936 9.433 31.702 1.00 27.78 202 SER A CA 1
ATOM 1568 C C . SER A 1 202 ? 2.237 8.044 32.291 1.00 27.78 202 SER A C 1
ATOM 1570 O O . SER A 1 202 ? 1.796 7.713 33.387 1.00 27.78 202 SER A O 1
ATOM 1572 N N . GLU A 1 203 ? 3.108 7.321 31.578 1.00 30.97 203 GLU A N 1
ATOM 1573 C CA . GLU A 1 203 ? 3.793 6.073 31.957 1.00 30.97 203 GLU A CA 1
ATOM 1574 C C . GLU A 1 203 ? 2.969 4.779 31.901 1.00 30.97 203 GLU A C 1
ATOM 1576 O O . GLU A 1 203 ? 2.434 4.283 32.885 1.00 30.97 203 GLU A O 1
ATOM 1581 N N . ASN A 1 204 ? 2.975 4.158 30.719 1.00 26.08 204 ASN A N 1
ATOM 1582 C CA . ASN A 1 204 ? 3.619 2.855 30.513 1.00 26.08 204 ASN A CA 1
ATOM 1583 C C . ASN A 1 204 ? 3.540 2.499 29.024 1.00 26.08 204 ASN A C 1
ATOM 1585 O O . ASN A 1 204 ? 2.651 1.786 28.560 1.00 26.08 204 ASN A O 1
ATOM 1589 N N . THR A 1 205 ? 4.496 3.012 28.251 1.00 32.25 205 THR A N 1
ATOM 1590 C CA . THR A 1 205 ? 4.818 2.495 26.921 1.00 32.25 205 THR A CA 1
ATOM 1591 C C . THR A 1 205 ? 5.281 1.049 27.075 1.00 32.25 205 THR A C 1
ATOM 1593 O O . THR A 1 205 ? 6.456 0.765 27.298 1.00 32.25 205 THR A O 1
ATOM 1596 N N . ALA A 1 206 ? 4.337 0.110 26.985 1.00 32.97 206 ALA A N 1
ATOM 1597 C CA . ALA A 1 206 ? 4.655 -1.306 26.921 1.00 32.97 206 ALA A CA 1
ATOM 1598 C C . ALA A 1 206 ? 5.632 -1.546 25.746 1.00 32.97 206 ALA A C 1
ATOM 1600 O O . ALA A 1 206 ? 5.362 -1.118 24.616 1.00 32.97 206 ALA A O 1
ATOM 1601 N N . PRO A 1 207 ? 6.776 -2.212 25.982 1.00 36.84 207 PRO A N 1
ATOM 1602 C CA . PRO A 1 207 ? 7.845 -2.358 25.006 1.00 36.84 207 PRO A CA 1
ATOM 1603 C C . PRO A 1 207 ? 7.502 -3.479 24.018 1.00 36.84 207 PRO A C 1
ATOM 1605 O O . PRO A 1 207 ? 8.065 -4.566 24.074 1.00 36.84 207 PRO A O 1
ATOM 1608 N N . LEU A 1 208 ? 6.565 -3.232 23.100 1.00 36.12 208 LEU A N 1
ATOM 1609 C CA . LEU A 1 208 ? 6.267 -4.148 21.985 1.00 36.12 208 LEU A CA 1
ATOM 1610 C C . LEU A 1 208 ? 6.918 -3.719 20.660 1.00 36.12 208 LEU A C 1
ATOM 1612 O O . LEU A 1 208 ? 6.907 -4.476 19.694 1.00 36.12 208 LEU A O 1
ATOM 1616 N N . LEU A 1 209 ? 7.562 -2.548 20.622 1.00 41.72 209 LEU A N 1
ATOM 1617 C CA . LEU A 1 209 ? 8.389 -2.105 19.494 1.00 41.72 209 LEU A CA 1
ATOM 1618 C C . LEU A 1 209 ? 9.674 -2.928 19.200 1.00 41.72 209 LEU A C 1
ATOM 1620 O O . LEU A 1 209 ? 10.143 -2.836 18.063 1.00 41.72 209 LEU A O 1
ATOM 1624 N N . PRO A 1 210 ? 10.301 -3.714 20.111 1.00 35.75 210 PRO A N 1
ATOM 1625 C CA . PRO A 1 210 ? 11.620 -4.284 19.801 1.00 35.75 210 PRO A CA 1
ATOM 1626 C C . PRO A 1 210 ? 11.641 -5.481 18.838 1.00 35.75 210 PRO A C 1
ATOM 1628 O O . PRO A 1 210 ? 12.725 -5.831 18.368 1.00 35.75 210 PRO A O 1
ATOM 1631 N N . SER A 1 211 ? 10.511 -6.136 18.557 1.00 36.03 211 SER A N 1
ATOM 1632 C CA . SER A 1 211 ? 10.496 -7.475 17.935 1.00 36.03 211 SER A CA 1
ATOM 1633 C C . SER A 1 211 ? 10.449 -7.497 16.404 1.00 36.03 211 SER A C 1
ATOM 1635 O O . SER A 1 211 ? 10.523 -8.576 15.822 1.00 36.03 211 SER A O 1
ATOM 1637 N N . LEU A 1 212 ? 10.366 -6.348 15.727 1.00 38.81 212 LEU A N 1
ATOM 1638 C CA . LEU A 1 212 ? 10.226 -6.303 14.265 1.00 38.81 212 LEU A CA 1
ATOM 1639 C C . LEU A 1 212 ? 11.094 -5.182 13.670 1.00 38.81 212 LEU A C 1
ATOM 1641 O O . LEU A 1 212 ? 10.626 -4.139 13.223 1.00 38.81 212 LEU A O 1
ATOM 1645 N N . LYS A 1 213 ? 12.416 -5.370 13.745 1.00 41.53 213 LYS A N 1
ATOM 1646 C CA . LYS A 1 213 ? 13.417 -4.364 13.362 1.00 41.53 213 LYS A CA 1
ATOM 1647 C C . LYS A 1 213 ? 13.672 -4.368 11.850 1.00 41.53 213 LYS A C 1
ATOM 1649 O O . LYS A 1 213 ? 14.533 -5.100 11.371 1.00 41.53 213 LYS A O 1
ATOM 1654 N N . LEU A 1 214 ? 12.978 -3.502 11.110 1.00 57.41 214 LEU A N 1
ATOM 1655 C CA . LEU A 1 214 ? 13.403 -3.054 9.776 1.00 57.41 214 LEU A CA 1
ATOM 1656 C C . LEU A 1 214 ? 14.124 -1.691 9.898 1.00 57.41 214 LEU A C 1
ATOM 1658 O O . LEU A 1 214 ? 13.563 -0.773 10.504 1.00 57.41 214 LEU A O 1
ATOM 1662 N N . PRO A 1 215 ? 15.331 -1.509 9.322 1.00 60.66 215 PRO A N 1
ATOM 1663 C CA . PRO A 1 215 ? 16.139 -0.295 9.514 1.00 60.66 215 PRO A CA 1
ATOM 1664 C C . PRO A 1 215 ? 15.453 1.006 9.065 1.00 60.66 215 PRO A C 1
ATOM 1666 O O . PRO A 1 215 ? 15.564 2.030 9.737 1.00 60.66 215 PRO A O 1
ATOM 1669 N N . GLY A 1 216 ? 14.710 0.965 7.953 1.00 58.38 216 GLY A N 1
ATOM 1670 C CA . GLY A 1 216 ? 14.062 2.148 7.373 1.00 58.38 216 GLY A CA 1
ATOM 1671 C C . GLY A 1 216 ? 12.890 2.689 8.187 1.00 58.38 216 GLY A C 1
ATOM 1672 O O . GLY A 1 216 ? 12.750 3.901 8.328 1.00 58.38 216 GLY A O 1
ATOM 1673 N N . LEU A 1 217 ? 12.086 1.792 8.766 1.00 64.62 217 LEU A N 1
ATOM 1674 C CA . LEU A 1 217 ? 10.924 2.156 9.584 1.00 64.62 217 LEU A CA 1
ATOM 1675 C C . LEU A 1 217 ? 11.351 2.733 10.943 1.00 64.62 217 LEU A C 1
ATOM 1677 O O . LEU A 1 217 ? 10.750 3.693 11.426 1.00 64.62 217 LEU A O 1
ATOM 1681 N N . LEU A 1 218 ? 12.436 2.206 11.525 1.00 67.44 218 LEU A N 1
ATOM 1682 C CA . LEU A 1 218 ? 13.046 2.762 12.737 1.00 67.44 218 LEU A CA 1
ATOM 1683 C C . LEU A 1 218 ? 13.595 4.169 12.497 1.00 67.44 218 LEU A C 1
ATOM 1685 O O . LEU A 1 218 ? 13.363 5.058 13.313 1.00 67.44 218 LEU A O 1
ATOM 1689 N N . LEU A 1 219 ? 14.281 4.387 11.370 1.00 68.69 219 LEU A N 1
ATOM 1690 C CA . LEU A 1 219 ? 14.788 5.710 11.015 1.00 68.69 219 LEU A CA 1
ATOM 1691 C C . LEU A 1 219 ? 13.645 6.726 10.885 1.00 68.69 219 LEU A C 1
ATOM 1693 O O . LEU A 1 219 ? 13.748 7.813 11.450 1.00 68.69 219 LEU A O 1
ATOM 1697 N N . SER A 1 220 ? 12.541 6.368 10.213 1.00 64.69 220 SER A N 1
ATOM 1698 C CA . SER A 1 220 ? 11.367 7.248 10.123 1.00 64.69 220 SER A CA 1
ATOM 1699 C C . SER A 1 220 ? 10.730 7.522 11.483 1.00 64.69 220 SER A C 1
ATOM 1701 O O . SER A 1 220 ? 10.444 8.676 11.781 1.00 64.69 220 SER A O 1
ATOM 1703 N N . ALA A 1 221 ? 10.553 6.503 12.331 1.00 65.62 221 ALA A N 1
ATOM 1704 C CA . ALA A 1 221 ? 9.943 6.678 13.649 1.00 65.62 221 ALA A CA 1
ATOM 1705 C C . ALA A 1 221 ? 10.784 7.612 14.538 1.00 65.62 221 ALA A C 1
ATOM 1707 O O . ALA A 1 221 ? 10.278 8.599 15.067 1.00 65.62 221 ALA A O 1
ATOM 1708 N N . ILE A 1 222 ? 12.102 7.379 14.601 1.00 68.94 222 ILE A N 1
ATOM 1709 C CA . ILE A 1 222 ? 13.033 8.213 15.376 1.00 68.94 222 ILE A CA 1
ATOM 1710 C C . ILE A 1 222 ? 13.057 9.658 14.848 1.00 68.94 222 ILE A C 1
ATOM 1712 O O . ILE A 1 222 ? 13.090 10.607 15.636 1.00 68.94 222 ILE A O 1
ATOM 1716 N N . LEU A 1 223 ? 13.053 9.847 13.522 1.00 67.12 223 LEU A N 1
ATOM 1717 C CA . LEU A 1 223 ? 13.064 11.179 12.910 1.00 67.12 223 LEU A CA 1
ATOM 1718 C C . LEU A 1 223 ? 11.764 11.948 13.165 1.00 67.12 223 LEU A C 1
ATOM 1720 O O . LEU A 1 223 ? 11.825 13.141 13.461 1.00 67.12 223 LEU A O 1
ATOM 1724 N N . VAL A 1 224 ? 10.609 11.286 13.076 1.00 67.50 224 VAL A N 1
ATOM 1725 C CA . VAL A 1 224 ? 9.295 11.903 13.319 1.00 67.50 224 VAL A CA 1
ATOM 1726 C C . VAL A 1 224 ? 9.179 12.402 14.755 1.00 67.50 224 VAL A C 1
ATOM 1728 O O . VAL A 1 224 ? 8.747 13.538 14.977 1.00 67.50 224 VAL A O 1
ATOM 1731 N N . ASP A 1 225 ? 9.620 11.593 15.718 1.00 68.00 225 ASP A N 1
ATOM 1732 C CA . ASP A 1 225 ? 9.552 11.945 17.136 1.00 68.00 225 ASP A CA 1
ATOM 1733 C C . ASP A 1 225 ? 10.498 13.106 17.468 1.00 68.00 225 ASP A C 1
ATOM 1735 O O . ASP A 1 225 ? 10.127 14.054 18.172 1.00 68.00 225 ASP A O 1
ATOM 1739 N N . ARG A 1 226 ? 11.713 13.110 16.902 1.00 69.56 226 ARG A N 1
ATOM 1740 C CA . ARG A 1 226 ? 12.706 14.159 17.182 1.00 69.56 226 ARG A CA 1
ATOM 1741 C C . ARG A 1 226 ? 12.462 15.462 16.434 1.00 69.56 226 ARG A C 1
ATOM 1743 O O . ARG A 1 226 ? 12.470 16.518 17.064 1.00 69.56 226 ARG A O 1
ATOM 1750 N N . VAL A 1 227 ? 12.226 15.412 15.127 1.00 74.00 227 VAL A N 1
ATOM 1751 C CA . VAL A 1 227 ? 12.281 16.597 14.250 1.00 74.00 227 VAL A CA 1
ATOM 1752 C C . VAL A 1 227 ? 10.889 17.096 13.843 1.00 74.00 227 VAL A C 1
ATOM 1754 O O . VAL A 1 227 ? 10.75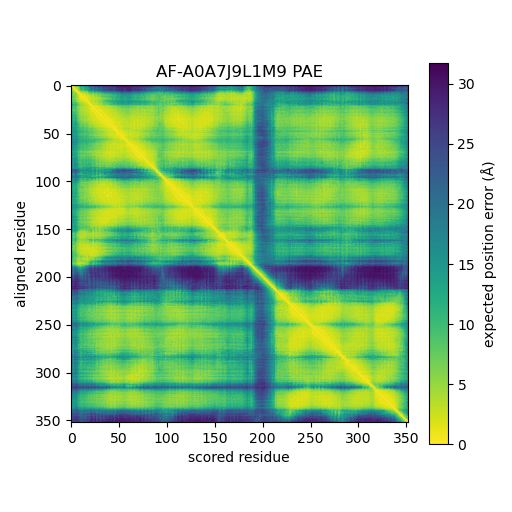1 18.245 13.443 1.00 74.00 227 VAL A O 1
ATOM 1757 N N . GLY A 1 228 ? 9.843 16.283 14.006 1.00 74.19 228 GLY A N 1
ATOM 1758 C CA . GLY A 1 228 ? 8.497 16.603 13.521 1.00 74.19 228 GLY A CA 1
ATOM 1759 C C . GLY A 1 228 ? 8.185 15.945 12.179 1.00 74.19 228 GLY A C 1
ATOM 1760 O O . GLY A 1 228 ? 9.056 15.377 11.511 1.00 74.19 228 GLY A O 1
ATOM 1761 N N . ARG A 1 229 ? 6.906 15.952 11.793 1.00 79.19 229 ARG A N 1
ATOM 1762 C CA . ARG A 1 229 ? 6.401 15.147 10.664 1.00 79.19 229 ARG A CA 1
ATOM 1763 C C . ARG A 1 229 ? 6.798 15.784 9.334 1.00 79.19 229 ARG A C 1
ATOM 1765 O O . ARG A 1 229 ? 7.267 15.103 8.427 1.00 79.19 229 ARG A O 1
ATOM 1772 N N . LYS A 1 230 ? 6.695 17.112 9.243 1.00 84.12 230 LYS A N 1
ATOM 1773 C CA . LYS A 1 230 ? 7.047 17.881 8.039 1.00 84.12 230 LYS A CA 1
ATOM 1774 C C . LYS A 1 230 ? 8.534 17.743 7.697 1.00 84.12 230 LYS A C 1
ATOM 1776 O O . LYS A 1 230 ? 8.895 17.405 6.570 1.00 84.12 230 LYS A O 1
ATOM 1781 N N . GLN A 1 231 ? 9.402 17.974 8.681 1.00 84.25 231 GLN A N 1
ATOM 1782 C CA . GLN A 1 231 ? 10.850 17.963 8.462 1.00 84.25 231 GLN A CA 1
ATOM 1783 C C . GLN A 1 231 ? 11.415 16.550 8.284 1.00 84.25 231 GLN A C 1
ATOM 1785 O O . GLN A 1 231 ? 12.342 16.368 7.498 1.00 84.25 231 GLN A O 1
ATOM 1790 N N . SER A 1 232 ? 10.835 15.530 8.927 1.00 86.19 232 SER A N 1
ATOM 1791 C CA . SER A 1 232 ? 11.236 14.137 8.679 1.00 86.19 232 SER A CA 1
ATOM 1792 C C . SER A 1 232 ? 10.979 13.713 7.228 1.00 86.19 232 SER A C 1
ATOM 1794 O O . SER A 1 232 ? 11.881 13.150 6.610 1.00 86.19 232 SER A O 1
ATOM 1796 N N . MET A 1 233 ? 9.828 14.065 6.637 1.00 88.12 233 MET A N 1
ATOM 1797 C CA . MET A 1 233 ? 9.561 13.806 5.212 1.00 88.12 233 MET A CA 1
ATOM 1798 C C . MET A 1 233 ? 10.582 14.493 4.292 1.00 88.12 233 MET A C 1
ATOM 1800 O O . MET A 1 233 ? 11.084 13.869 3.356 1.00 88.12 233 MET A O 1
ATOM 1804 N N . ALA A 1 234 ? 10.931 15.754 4.572 1.00 90.06 234 ALA A N 1
ATOM 1805 C CA . ALA A 1 234 ? 11.926 16.491 3.791 1.00 90.06 234 ALA A CA 1
ATOM 1806 C C . ALA A 1 234 ? 13.331 15.869 3.894 1.00 90.06 234 ALA A C 1
ATOM 1808 O O . ALA A 1 234 ? 14.002 15.704 2.876 1.00 90.06 234 ALA A O 1
ATOM 1809 N N . ILE A 1 235 ? 13.758 15.466 5.098 1.00 90.44 235 ILE A N 1
ATOM 1810 C CA . ILE A 1 235 ? 15.046 14.791 5.324 1.00 90.44 235 ILE A CA 1
ATOM 1811 C C . ILE A 1 235 ? 15.098 13.460 4.569 1.00 90.44 235 ILE A C 1
ATOM 1813 O O . ILE A 1 235 ? 16.088 13.183 3.898 1.00 90.44 235 ILE A O 1
ATOM 1817 N N . MET A 1 236 ? 14.041 12.646 4.632 1.00 89.44 236 MET A N 1
ATOM 1818 C CA . MET A 1 236 ? 14.014 11.347 3.951 1.00 89.44 236 MET A CA 1
ATOM 1819 C C . MET A 1 236 ? 14.042 11.494 2.426 1.00 89.44 236 MET A C 1
ATOM 1821 O O . MET A 1 236 ? 14.783 10.772 1.758 1.00 89.44 236 MET A O 1
ATOM 1825 N N . PHE A 1 237 ? 13.325 12.468 1.860 1.00 92.31 237 PHE A N 1
ATOM 1826 C CA . PHE A 1 237 ? 13.457 12.785 0.436 1.00 92.31 237 PHE A CA 1
ATOM 1827 C C . PHE A 1 237 ? 14.850 13.316 0.072 1.00 92.31 237 PHE A C 1
ATOM 1829 O O . PHE A 1 237 ? 15.393 12.923 -0.959 1.00 92.31 237 PHE A O 1
ATOM 1836 N N . GLY A 1 238 ? 15.468 14.138 0.924 1.00 92.81 238 GLY A N 1
ATOM 1837 C CA . GLY A 1 238 ? 16.852 14.586 0.741 1.00 92.81 238 GLY A CA 1
ATOM 1838 C C . GLY A 1 238 ? 17.857 13.429 0.757 1.00 92.81 238 GLY A C 1
ATOM 1839 O O . GLY A 1 238 ? 18.739 13.359 -0.096 1.00 92.81 238 GLY A O 1
ATOM 1840 N N . LEU A 1 239 ? 17.689 12.461 1.662 1.00 92.25 239 LEU A N 1
ATOM 1841 C CA . LEU A 1 239 ? 18.489 11.235 1.669 1.00 92.25 239 LEU A CA 1
ATOM 1842 C C . LEU A 1 239 ? 18.269 10.427 0.384 1.00 92.25 239 LEU A C 1
ATOM 1844 O O . LEU A 1 239 ? 19.241 10.001 -0.235 1.00 92.25 239 LEU A O 1
ATOM 1848 N N . ALA A 1 240 ? 17.022 10.267 -0.071 1.00 91.75 240 ALA A N 1
ATOM 1849 C CA . ALA A 1 240 ? 16.724 9.594 -1.337 1.00 91.75 240 ALA A CA 1
ATOM 1850 C C . ALA A 1 240 ? 17.396 10.284 -2.540 1.00 91.75 240 ALA A C 1
ATOM 1852 O O . ALA A 1 240 ? 17.933 9.597 -3.407 1.00 91.75 240 ALA A O 1
ATOM 1853 N N . PHE A 1 241 ? 17.438 11.621 -2.563 1.00 94.00 241 PHE A N 1
ATOM 1854 C CA . PHE A 1 241 ? 18.160 12.392 -3.578 1.00 94.00 241 PHE A CA 1
ATOM 1855 C C . PHE A 1 241 ? 19.658 12.053 -3.587 1.00 94.00 241 PHE A C 1
ATOM 1857 O O . PHE A 1 241 ? 20.229 11.790 -4.647 1.00 94.00 241 PHE A O 1
ATOM 1864 N N . ILE A 1 242 ? 20.289 11.989 -2.410 1.00 94.12 242 ILE A N 1
ATOM 1865 C CA . ILE A 1 242 ? 21.709 11.626 -2.266 1.00 94.12 242 ILE A CA 1
ATOM 1866 C C . ILE A 1 242 ? 21.969 10.196 -2.757 1.00 94.12 242 ILE A C 1
ATOM 1868 O O . ILE A 1 242 ? 22.961 9.966 -3.440 1.00 94.12 242 ILE A O 1
ATOM 1872 N N . PHE A 1 243 ? 21.079 9.241 -2.467 1.00 92.94 243 PHE A N 1
ATOM 1873 C CA . PHE A 1 243 ? 21.210 7.865 -2.961 1.00 92.94 243 PHE A CA 1
ATOM 1874 C C . PHE A 1 243 ? 21.004 7.748 -4.479 1.00 92.94 243 PHE A C 1
ATOM 1876 O O . PHE A 1 243 ? 21.628 6.893 -5.104 1.00 92.94 243 PHE A O 1
ATOM 1883 N N . LEU A 1 244 ? 20.162 8.593 -5.085 1.00 92.12 244 LEU A N 1
ATOM 1884 C CA . LEU A 1 244 ? 19.870 8.549 -6.523 1.00 92.12 244 LEU A CA 1
ATOM 1885 C C . LEU A 1 244 ? 20.862 9.338 -7.389 1.00 92.12 244 LEU A C 1
ATOM 1887 O O . LEU A 1 244 ? 21.066 8.984 -8.546 1.00 92.12 244 LEU A O 1
ATOM 1891 N N . THR A 1 245 ? 21.512 10.370 -6.850 1.00 92.50 245 THR A N 1
ATOM 1892 C CA . THR A 1 245 ? 22.437 11.229 -7.616 1.00 92.50 245 THR A CA 1
ATOM 1893 C C . THR A 1 245 ? 23.600 10.452 -8.263 1.00 92.50 245 THR A C 1
ATOM 1895 O O . THR A 1 245 ? 23.873 10.684 -9.442 1.00 92.50 245 THR A O 1
ATOM 1898 N N . PRO A 1 246 ? 24.261 9.484 -7.589 1.00 91.75 246 PRO A N 1
ATOM 1899 C CA . PRO A 1 246 ? 25.354 8.722 -8.194 1.00 91.75 246 PRO A CA 1
ATOM 1900 C C . PRO A 1 246 ? 24.929 7.839 -9.378 1.00 91.75 246 PRO A C 1
ATOM 1902 O O . PRO A 1 246 ? 25.798 7.441 -10.153 1.00 91.75 246 PRO A O 1
ATOM 1905 N N . LEU A 1 247 ? 23.626 7.554 -9.548 1.00 89.00 247 LEU A N 1
ATOM 1906 C CA . LEU A 1 247 ? 23.094 6.793 -10.689 1.00 89.00 247 LEU A CA 1
ATOM 1907 C C . LEU A 1 247 ? 23.064 7.607 -11.993 1.00 89.00 247 LEU A C 1
ATOM 1909 O O . LEU A 1 247 ? 22.802 7.036 -13.049 1.00 89.00 247 LEU A O 1
ATOM 1913 N N . LEU A 1 248 ? 23.340 8.917 -11.952 1.00 87.06 248 LEU A N 1
ATOM 1914 C CA . LEU A 1 248 ? 23.526 9.726 -13.166 1.00 87.06 248 LEU A CA 1
ATOM 1915 C C . LEU A 1 248 ? 24.770 9.310 -13.963 1.00 87.06 248 LEU A C 1
ATOM 1917 O O . LEU A 1 248 ? 24.876 9.615 -15.149 1.00 87.06 248 LEU A O 1
ATOM 1921 N N . ILE A 1 249 ? 25.709 8.626 -13.310 1.00 88.06 249 ILE A N 1
ATOM 1922 C CA . ILE A 1 249 ? 26.929 8.091 -13.908 1.00 88.06 249 ILE A CA 1
ATOM 1923 C C . ILE A 1 249 ? 26.836 6.563 -13.870 1.00 88.06 249 ILE A C 1
ATOM 1925 O O . ILE A 1 249 ? 26.231 5.996 -12.962 1.00 88.06 249 ILE A O 1
ATOM 1929 N N . GLN A 1 250 ? 27.443 5.881 -14.841 1.00 83.25 250 GLN A N 1
ATOM 1930 C CA . GLN A 1 250 ? 27.498 4.421 -14.862 1.00 83.25 250 GLN A CA 1
ATOM 1931 C C . GLN A 1 250 ? 28.198 3.885 -13.599 1.00 83.25 250 GLN A C 1
ATOM 1933 O O . GLN A 1 250 ? 29.360 4.201 -13.349 1.00 83.25 250 GLN A O 1
ATOM 1938 N N . GLN A 1 251 ? 27.502 3.048 -12.827 1.00 85.56 251 GLN A N 1
ATOM 1939 C CA . GLN A 1 251 ? 28.014 2.423 -11.601 1.00 85.56 251 GLN A CA 1
ATOM 1940 C C . GLN A 1 251 ? 28.084 0.892 -11.732 1.00 85.56 251 GLN A C 1
ATOM 1942 O O . GLN A 1 251 ? 27.351 0.306 -12.539 1.00 85.56 251 GLN A O 1
ATOM 1947 N N . PRO A 1 252 ? 28.934 0.209 -10.938 1.00 90.19 252 PRO A N 1
ATOM 1948 C CA . PRO A 1 252 ? 28.939 -1.249 -10.880 1.00 90.19 252 PRO A CA 1
ATOM 1949 C C . PRO A 1 252 ? 27.624 -1.786 -10.294 1.00 90.19 252 PRO A C 1
ATOM 1951 O O . PRO A 1 252 ? 27.037 -1.183 -9.395 1.00 90.19 252 PRO A O 1
ATOM 1954 N N . ALA A 1 253 ? 27.192 -2.965 -10.754 1.00 85.38 253 ALA A N 1
ATOM 1955 C CA . ALA A 1 253 ? 25.877 -3.539 -10.438 1.00 85.38 253 ALA A CA 1
ATOM 1956 C C . ALA A 1 253 ? 25.572 -3.637 -8.930 1.00 85.38 253 ALA A C 1
ATOM 1958 O O . ALA A 1 253 ? 24.456 -3.342 -8.495 1.00 85.38 253 ALA A O 1
ATOM 1959 N N . VAL A 1 254 ? 26.571 -4.009 -8.121 1.00 85.75 254 VAL A N 1
ATOM 1960 C CA . VAL A 1 254 ? 26.432 -4.106 -6.657 1.00 85.75 254 VAL A CA 1
ATOM 1961 C C . VAL A 1 254 ? 26.142 -2.736 -6.046 1.00 85.75 254 VAL A C 1
ATOM 1963 O O . VAL A 1 254 ? 25.221 -2.605 -5.243 1.00 85.75 254 VAL A O 1
ATOM 1966 N N . LEU A 1 255 ? 26.875 -1.701 -6.466 1.00 85.50 255 LEU A N 1
ATOM 1967 C CA . LEU A 1 255 ? 26.675 -0.344 -5.966 1.00 85.50 255 LEU A CA 1
ATOM 1968 C C . LEU A 1 255 ? 25.308 0.200 -6.390 1.00 85.50 255 LEU A C 1
ATOM 1970 O O . LEU A 1 255 ? 24.586 0.720 -5.547 1.00 85.50 255 LEU A O 1
ATOM 1974 N N . THR A 1 256 ? 24.910 0.006 -7.651 1.00 86.06 256 THR A N 1
ATOM 1975 C CA . THR A 1 256 ? 23.575 0.389 -8.141 1.00 86.06 256 THR A CA 1
ATOM 1976 C C . THR A 1 256 ? 22.471 -0.244 -7.297 1.00 86.06 256 THR A C 1
ATOM 1978 O O . THR A 1 256 ? 21.537 0.439 -6.885 1.00 86.06 256 THR A O 1
ATOM 1981 N N . THR A 1 257 ? 22.601 -1.531 -6.968 1.00 83.56 257 THR A N 1
ATOM 1982 C CA . THR A 1 257 ? 21.619 -2.250 -6.143 1.00 83.56 257 THR A CA 1
ATOM 1983 C C . THR A 1 257 ? 21.554 -1.686 -4.720 1.00 83.56 257 THR A C 1
ATOM 1985 O O . THR A 1 257 ? 20.463 -1.421 -4.216 1.00 83.56 257 THR A O 1
ATOM 1988 N N . CYS A 1 258 ? 22.702 -1.431 -4.084 1.00 85.00 258 CYS A N 1
ATOM 1989 C CA . CYS A 1 258 ? 22.763 -0.821 -2.751 1.00 85.00 258 CYS A CA 1
ATOM 1990 C C . CYS A 1 258 ? 22.161 0.593 -2.723 1.00 85.00 258 CYS A C 1
ATOM 1992 O O . CYS A 1 258 ? 21.437 0.942 -1.789 1.00 85.00 258 CYS A O 1
ATOM 1994 N N . LEU A 1 259 ? 22.432 1.401 -3.750 1.00 88.25 259 LEU A N 1
ATOM 1995 C CA . LEU A 1 259 ? 21.902 2.757 -3.869 1.00 88.25 259 LEU A CA 1
ATOM 1996 C C . LEU A 1 259 ? 20.384 2.756 -4.086 1.00 88.25 259 LEU A C 1
ATOM 1998 O O . LEU A 1 259 ? 19.669 3.487 -3.400 1.00 88.25 259 LEU A O 1
ATOM 2002 N N . LEU A 1 260 ? 19.874 1.887 -4.966 1.00 86.69 260 LEU A N 1
ATOM 2003 C CA . LEU A 1 260 ? 18.435 1.707 -5.175 1.00 86.69 260 LEU A CA 1
ATOM 2004 C C . LEU A 1 260 ? 17.735 1.210 -3.908 1.00 86.69 260 LEU A C 1
ATOM 2006 O O . LEU A 1 260 ? 16.652 1.694 -3.580 1.00 86.69 260 LEU A O 1
ATOM 2010 N N . PHE A 1 261 ? 18.360 0.297 -3.161 1.00 85.50 261 PHE A N 1
ATOM 2011 C CA . PHE A 1 261 ? 17.849 -0.154 -1.869 1.00 85.50 261 PHE A CA 1
ATOM 2012 C C . PHE A 1 261 ? 17.740 1.007 -0.868 1.00 85.50 261 PHE A C 1
ATOM 2014 O O . PHE A 1 261 ? 16.682 1.208 -0.269 1.00 85.50 261 PHE A O 1
ATOM 2021 N N . GLY A 1 262 ? 18.795 1.819 -0.736 1.00 84.12 262 GLY A N 1
ATOM 2022 C CA . GLY A 1 262 ? 18.796 3.007 0.123 1.00 84.12 262 GLY A CA 1
ATOM 2023 C C . GLY A 1 262 ? 17.731 4.030 -0.284 1.00 84.12 262 GLY A C 1
ATOM 2024 O O . GLY A 1 262 ? 16.956 4.491 0.557 1.00 84.12 262 GLY A O 1
ATOM 2025 N N . ALA A 1 263 ? 17.619 4.341 -1.576 1.00 87.88 263 ALA A N 1
ATOM 2026 C CA . ALA A 1 263 ? 16.584 5.232 -2.098 1.00 87.88 263 ALA A CA 1
ATOM 2027 C C . ALA A 1 263 ? 15.172 4.694 -1.810 1.00 87.88 263 ALA A C 1
ATOM 2029 O O . ALA A 1 263 ? 14.301 5.433 -1.343 1.00 87.88 263 ALA A O 1
ATOM 2030 N N . ARG A 1 264 ? 14.949 3.388 -2.012 1.00 82.81 264 ARG A N 1
ATOM 2031 C CA . ARG A 1 264 ? 13.645 2.752 -1.800 1.00 82.81 264 ARG A CA 1
ATOM 2032 C C . ARG A 1 264 ? 13.236 2.713 -0.332 1.00 82.81 264 ARG A C 1
ATOM 2034 O O . ARG A 1 264 ? 12.057 2.913 -0.032 1.00 82.81 264 ARG A O 1
ATOM 2041 N N . MET A 1 265 ? 14.197 2.494 0.564 1.00 83.19 265 MET A N 1
ATOM 2042 C CA . MET A 1 265 ? 14.002 2.543 2.011 1.00 83.19 265 MET A CA 1
ATOM 2043 C C . MET A 1 265 ? 13.538 3.935 2.460 1.00 83.19 265 MET A C 1
ATOM 2045 O O . MET A 1 265 ? 12.560 4.051 3.197 1.00 83.19 265 MET A O 1
ATOM 2049 N N . ASN A 1 266 ? 14.194 4.989 1.966 1.00 85.56 266 ASN A N 1
ATOM 2050 C CA . ASN A 1 266 ? 13.833 6.370 2.285 1.00 85.56 266 ASN A CA 1
ATOM 2051 C C . ASN A 1 266 ? 12.456 6.754 1.724 1.00 85.56 266 ASN A C 1
ATOM 2053 O O . ASN A 1 266 ? 11.642 7.318 2.449 1.00 85.56 266 ASN A O 1
ATOM 2057 N N . ALA A 1 267 ? 12.155 6.376 0.478 1.00 83.25 267 ALA A N 1
ATOM 2058 C CA . ALA A 1 267 ? 10.845 6.622 -0.126 1.00 83.25 267 ALA A CA 1
ATOM 2059 C C . ALA A 1 267 ? 9.697 5.938 0.646 1.00 83.25 267 ALA A C 1
ATOM 2061 O O . ALA A 1 267 ? 8.629 6.526 0.815 1.00 83.25 267 ALA A O 1
ATOM 2062 N N . MET A 1 268 ? 9.917 4.718 1.155 1.00 80.25 268 MET A N 1
ATOM 2063 C CA . MET A 1 268 ? 8.929 4.013 1.985 1.00 80.25 268 MET A CA 1
ATOM 2064 C C . MET A 1 268 ? 8.717 4.696 3.342 1.00 80.25 268 MET A C 1
ATOM 2066 O O . MET A 1 268 ? 7.584 4.800 3.820 1.00 80.25 268 MET A O 1
ATOM 2070 N N . GLY A 1 269 ? 9.798 5.189 3.951 1.00 77.62 269 GLY A N 1
ATOM 2071 C CA . GLY A 1 269 ? 9.728 5.987 5.170 1.00 77.62 269 GLY A CA 1
ATOM 2072 C C . GLY A 1 269 ? 8.883 7.244 4.973 1.00 77.62 269 GLY A C 1
ATOM 2073 O O . GLY A 1 269 ? 7.933 7.456 5.723 1.00 77.62 269 GLY A O 1
ATOM 2074 N N . THR A 1 270 ? 9.135 8.011 3.906 1.00 84.69 270 THR A N 1
ATOM 2075 C CA . THR A 1 270 ? 8.319 9.185 3.565 1.00 84.69 270 THR A CA 1
ATOM 2076 C C . THR A 1 270 ? 6.847 8.820 3.379 1.00 84.69 270 THR A C 1
ATOM 2078 O O . THR A 1 270 ? 5.991 9.499 3.936 1.00 84.69 270 THR A O 1
ATOM 2081 N N . PHE A 1 271 ? 6.533 7.744 2.648 1.00 80.50 271 PHE A N 1
ATOM 2082 C CA . PHE A 1 271 ? 5.146 7.298 2.467 1.00 80.50 271 PHE A CA 1
ATOM 2083 C C . PHE A 1 271 ? 4.464 6.981 3.807 1.00 80.50 271 PHE A C 1
ATOM 2085 O O . PHE A 1 271 ? 3.332 7.400 4.039 1.00 80.50 271 PHE A O 1
ATOM 2092 N N . THR A 1 272 ? 5.176 6.315 4.720 1.00 76.00 272 THR A N 1
ATOM 2093 C CA . THR A 1 272 ? 4.663 6.005 6.062 1.00 76.00 272 THR A CA 1
ATOM 2094 C C . THR A 1 272 ? 4.362 7.287 6.843 1.00 76.00 272 THR A C 1
ATOM 2096 O O . THR A 1 272 ? 3.264 7.431 7.377 1.00 76.00 272 THR A O 1
ATOM 2099 N N . VAL A 1 273 ? 5.276 8.263 6.854 1.00 79.31 273 VAL A N 1
ATOM 2100 C CA . VAL A 1 273 ? 5.046 9.546 7.542 1.00 79.31 273 VAL A CA 1
ATOM 2101 C C . VAL A 1 273 ? 3.917 10.343 6.885 1.00 79.31 273 VAL A C 1
ATOM 2103 O O . VAL A 1 273 ? 3.068 10.883 7.589 1.00 79.31 273 VAL A O 1
ATOM 2106 N N . ALA A 1 274 ? 3.843 10.367 5.553 1.00 80.44 274 ALA A N 1
ATOM 2107 C CA . ALA A 1 274 ? 2.776 11.039 4.814 1.00 80.44 274 ALA A CA 1
ATOM 2108 C C . ALA A 1 274 ? 1.394 10.425 5.103 1.00 80.44 274 ALA A C 1
ATOM 2110 O O . ALA A 1 274 ? 0.415 11.157 5.244 1.00 80.44 274 ALA A O 1
ATOM 2111 N N . SER A 1 275 ? 1.319 9.097 5.256 1.00 73.56 275 SER A N 1
ATOM 2112 C CA . SER A 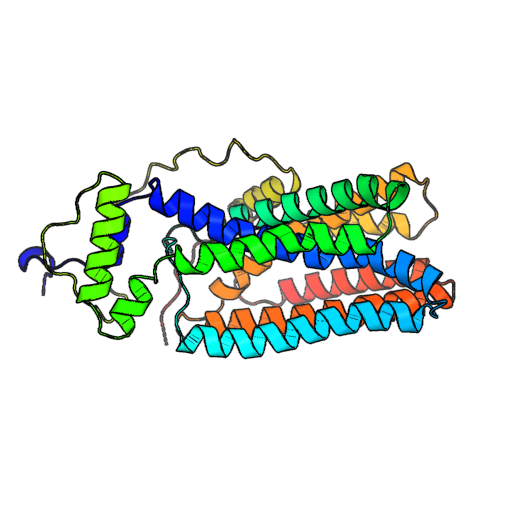1 275 ? 0.081 8.389 5.611 1.00 73.56 275 SER A CA 1
ATOM 2113 C C . SER A 1 275 ? -0.429 8.726 7.019 1.00 73.56 275 SER A C 1
ATOM 2115 O O . SER A 1 275 ? -1.630 8.650 7.270 1.00 73.56 275 SER A O 1
ATOM 2117 N N . ILE A 1 276 ? 0.468 9.144 7.919 1.00 75.38 276 ILE A N 1
ATOM 2118 C CA . ILE A 1 276 ? 0.142 9.621 9.270 1.00 75.38 276 ILE A CA 1
ATOM 2119 C C . ILE A 1 276 ? -0.213 11.113 9.233 1.00 75.38 276 ILE A C 1
ATOM 2121 O O . ILE A 1 276 ? -1.232 11.524 9.779 1.00 75.38 276 ILE A O 1
ATOM 2125 N N . TYR A 1 277 ? 0.586 11.916 8.531 1.00 78.19 277 TYR A N 1
ATOM 2126 C CA . TYR A 1 277 ? 0.426 13.368 8.452 1.00 78.19 277 TYR A CA 1
ATOM 2127 C C . TYR A 1 277 ? -0.854 13.795 7.716 1.00 78.19 277 TYR A C 1
ATOM 2129 O O . TYR A 1 277 ? -1.519 14.738 8.135 1.00 78.19 277 TYR A O 1
ATOM 2137 N N . SER A 1 278 ? -1.238 13.094 6.643 1.00 76.06 278 SER A N 1
ATOM 2138 C CA . SER A 1 278 ? -2.431 13.421 5.849 1.00 76.06 278 SER A CA 1
ATOM 2139 C C . SER A 1 278 ? -3.715 13.487 6.694 1.00 76.06 278 SER A C 1
ATOM 2141 O O . SER A 1 278 ? -4.353 14.538 6.692 1.00 76.06 278 SER A O 1
ATOM 2143 N N . PRO A 1 279 ? -4.101 12.452 7.467 1.00 66.50 279 PRO A N 1
ATOM 2144 C CA . PRO A 1 279 ? -5.286 12.525 8.316 1.00 66.50 279 PRO A CA 1
ATOM 2145 C C . PRO A 1 279 ? -5.133 13.467 9.523 1.00 66.50 279 PRO A C 1
ATOM 2147 O O . PRO A 1 279 ? -6.146 13.933 10.034 1.00 66.50 279 PRO A O 1
ATOM 2150 N N . GLU A 1 280 ? -3.916 13.755 9.993 1.00 74.81 280 GLU A N 1
ATOM 2151 C CA . GLU A 1 280 ? -3.687 14.733 11.072 1.00 74.81 280 GLU A CA 1
ATOM 2152 C C . GLU A 1 280 ? -3.967 16.179 10.627 1.00 74.81 280 GLU A C 1
ATOM 2154 O O . GLU A 1 280 ? -4.331 17.008 11.455 1.00 74.81 280 GLU A O 1
ATOM 2159 N N . LEU A 1 281 ? -3.835 16.481 9.330 1.00 74.69 281 LEU A N 1
ATOM 2160 C CA . LEU A 1 281 ? -4.052 17.825 8.785 1.00 74.69 281 LEU A CA 1
ATOM 2161 C C . LEU A 1 281 ? -5.540 18.194 8.645 1.00 74.69 281 LEU A C 1
ATOM 2163 O O . LEU A 1 281 ? -5.891 19.372 8.654 1.00 74.69 281 LEU A O 1
ATOM 2167 N N . TYR A 1 282 ? -6.412 17.199 8.480 1.00 69.44 282 TYR A N 1
ATOM 2168 C CA . TYR A 1 282 ? -7.833 17.414 8.212 1.00 69.44 282 TYR A CA 1
ATOM 2169 C C . TYR A 1 282 ? -8.686 17.354 9.495 1.00 69.44 282 TYR A C 1
ATOM 2171 O O . TYR A 1 282 ? -8.485 16.454 10.328 1.00 69.44 282 TYR A O 1
ATOM 2179 N N . PRO A 1 283 ? -9.709 18.229 9.623 1.00 64.75 283 PRO A N 1
ATOM 2180 C CA . PRO A 1 283 ? -10.662 18.152 10.723 1.00 64.75 283 PRO A CA 1
ATOM 2181 C C . PRO A 1 283 ? -11.410 16.816 10.703 1.00 64.75 283 PRO A C 1
ATOM 2183 O O . PRO A 1 283 ? -11.583 16.191 9.652 1.00 64.75 283 PRO A O 1
ATOM 2186 N N . THR A 1 284 ? -11.838 16.359 11.879 1.00 62.41 284 THR A N 1
ATOM 2187 C CA . THR A 1 284 ? -12.462 15.044 12.119 1.00 62.41 284 THR A CA 1
ATOM 2188 C C . THR A 1 284 ? -13.589 14.716 11.132 1.00 62.41 284 THR A C 1
ATOM 2190 O O . THR A 1 284 ? -13.653 13.590 10.635 1.00 62.41 284 THR A O 1
ATOM 2193 N N . SER A 1 285 ? -14.402 15.711 10.770 1.00 55.34 285 SER A N 1
ATOM 2194 C CA . SER A 1 285 ? -15.537 15.598 9.843 1.00 55.34 285 SER A CA 1
ATOM 2195 C C . SER A 1 285 ? -15.161 15.256 8.396 1.00 55.34 285 SER A C 1
ATOM 2197 O O . SER A 1 285 ? -15.924 14.576 7.712 1.00 55.34 285 SER A O 1
ATOM 2199 N N . VAL A 1 286 ? -13.990 15.688 7.918 1.00 66.19 286 VAL A N 1
ATOM 2200 C CA . VAL A 1 286 ? -13.545 15.496 6.521 1.00 66.19 286 VAL A CA 1
ATOM 2201 C C . VAL A 1 286 ? -12.255 14.689 6.410 1.00 66.19 286 VAL A C 1
ATOM 2203 O O . VAL A 1 286 ? -11.784 14.437 5.304 1.00 66.19 286 VAL A O 1
ATOM 2206 N N . ARG A 1 287 ? -11.692 14.236 7.535 1.00 66.06 287 ARG A N 1
ATOM 2207 C CA . ARG A 1 287 ? -10.419 13.506 7.612 1.00 66.06 287 ARG A CA 1
ATOM 2208 C C . ARG A 1 287 ? -10.341 12.311 6.680 1.00 66.06 287 ARG A C 1
ATOM 2210 O O . ARG A 1 287 ? -9.367 12.153 5.948 1.00 66.06 287 ARG A O 1
ATOM 2217 N N . THR A 1 288 ? -11.368 11.475 6.714 1.00 63.56 288 THR A N 1
ATOM 2218 C CA . THR A 1 288 ? -11.438 10.258 5.906 1.00 63.56 288 THR A CA 1
ATOM 2219 C C . THR A 1 288 ? -11.491 10.586 4.416 1.00 63.56 288 THR A C 1
ATOM 2221 O O . THR A 1 288 ? -10.768 9.982 3.625 1.00 63.56 288 THR A O 1
ATOM 2224 N N . THR A 1 289 ? -12.297 11.580 4.045 1.00 69.06 289 THR A N 1
ATOM 2225 C CA . THR A 1 289 ? -12.460 12.038 2.663 1.00 69.06 289 THR A CA 1
ATOM 2226 C C . THR A 1 289 ? -11.188 12.705 2.143 1.00 69.06 289 THR A C 1
ATOM 2228 O O . THR A 1 289 ? -10.725 12.367 1.058 1.00 69.06 289 THR A O 1
ATOM 2231 N N . GLY A 1 290 ? -10.572 13.593 2.927 1.00 69.50 290 GLY A N 1
ATOM 2232 C CA . GLY A 1 290 ? -9.328 14.281 2.574 1.00 69.50 290 GLY A CA 1
ATOM 2233 C C . GLY A 1 290 ? -8.160 13.315 2.371 1.00 69.50 290 GLY A C 1
ATOM 2234 O O . GLY A 1 290 ? -7.486 13.369 1.342 1.00 69.50 290 GLY A O 1
ATOM 2235 N N . ALA A 1 291 ? -7.975 12.362 3.291 1.00 69.69 291 ALA A N 1
ATOM 2236 C CA . ALA A 1 291 ? -6.977 11.303 3.136 1.00 69.69 291 ALA A CA 1
ATOM 2237 C C . ALA A 1 291 ? -7.278 10.385 1.933 1.00 69.69 291 ALA A C 1
ATOM 2239 O O . ALA A 1 291 ? -6.361 9.973 1.222 1.00 69.69 291 ALA A O 1
ATOM 2240 N N . GLY A 1 292 ? -8.558 10.098 1.664 1.00 70.06 292 GLY A N 1
ATOM 2241 C CA . GLY A 1 292 ? -8.996 9.336 0.492 1.00 70.06 292 GLY A CA 1
ATOM 2242 C C . GLY A 1 292 ? -8.641 10.022 -0.830 1.00 70.06 292 GLY A C 1
ATOM 2243 O O . GLY A 1 292 ? -8.052 9.390 -1.707 1.00 70.06 292 GLY A O 1
ATOM 2244 N N . VAL A 1 293 ? -8.912 11.326 -0.950 1.00 77.75 293 VAL A N 1
ATOM 2245 C CA . VAL A 1 293 ? -8.557 12.133 -2.132 1.00 77.75 293 VAL A CA 1
ATOM 2246 C C . VAL A 1 293 ? -7.039 12.210 -2.314 1.00 77.75 293 VAL A C 1
ATOM 2248 O O . VAL A 1 293 ? -6.545 12.015 -3.424 1.00 77.75 293 VAL A O 1
ATOM 2251 N N . ALA A 1 294 ? -6.280 12.430 -1.237 1.00 76.50 294 ALA A N 1
ATOM 2252 C CA . ALA A 1 294 ? -4.818 12.438 -1.297 1.00 76.50 294 ALA A CA 1
ATOM 2253 C C . ALA A 1 294 ? -4.255 11.087 -1.784 1.00 76.50 294 ALA A C 1
ATOM 2255 O O . ALA A 1 294 ? -3.373 11.049 -2.645 1.00 76.50 294 ALA A O 1
ATOM 2256 N N . SER A 1 295 ? -4.810 9.975 -1.293 1.00 76.31 295 SER A N 1
ATOM 2257 C CA . SER A 1 295 ? -4.456 8.623 -1.741 1.00 76.31 295 SER A CA 1
ATOM 2258 C C . SER A 1 295 ? -4.797 8.397 -3.219 1.00 76.31 295 SER A C 1
ATOM 2260 O O . SER A 1 295 ? -3.969 7.884 -3.973 1.00 76.31 295 SER A O 1
ATOM 2262 N N . ALA A 1 296 ? -5.971 8.852 -3.668 1.00 77.69 296 ALA A N 1
ATOM 2263 C CA . ALA A 1 296 ? -6.397 8.776 -5.065 1.00 77.69 296 ALA A CA 1
ATOM 2264 C C . ALA A 1 296 ? -5.426 9.511 -6.008 1.00 77.69 296 ALA A C 1
ATOM 2266 O O . ALA A 1 296 ? -5.001 8.947 -7.017 1.00 77.69 296 ALA A O 1
ATOM 2267 N N . ILE A 1 297 ? -4.992 10.724 -5.646 1.00 83.06 297 ILE A N 1
ATOM 2268 C CA . ILE A 1 297 ? -3.974 11.471 -6.404 1.00 83.06 297 ILE A CA 1
ATOM 2269 C C . ILE A 1 297 ? -2.655 10.683 -6.467 1.00 83.06 297 ILE A C 1
ATOM 2271 O O . ILE A 1 297 ? -2.035 10.596 -7.527 1.00 83.06 297 ILE A O 1
ATOM 2275 N N . GLY A 1 298 ? -2.256 10.031 -5.370 1.00 79.44 298 GLY A N 1
ATOM 2276 C CA . GLY A 1 298 ? -1.087 9.148 -5.348 1.00 79.44 298 GLY A CA 1
ATOM 2277 C C . GLY A 1 298 ? -1.170 7.992 -6.356 1.00 79.44 298 GLY A C 1
ATOM 2278 O O . GLY A 1 298 ? -0.165 7.643 -6.981 1.00 79.44 298 GLY A O 1
ATOM 2279 N N . ARG A 1 299 ? -2.366 7.431 -6.587 1.00 83.56 299 ARG A N 1
ATOM 2280 C CA . ARG A 1 299 ? -2.578 6.352 -7.573 1.00 83.56 299 ARG A CA 1
ATOM 2281 C C . ARG A 1 299 ? -2.438 6.836 -9.019 1.00 83.56 299 ARG A C 1
ATOM 2283 O O . ARG A 1 299 ? -1.946 6.069 -9.842 1.00 83.56 299 ARG A O 1
ATOM 2290 N N . ILE A 1 300 ? -2.744 8.103 -9.320 1.00 86.31 300 ILE A N 1
ATOM 2291 C CA . ILE A 1 300 ? -2.455 8.708 -10.638 1.00 86.31 300 ILE A CA 1
ATOM 2292 C C . ILE A 1 300 ? -0.945 8.678 -10.916 1.00 86.31 300 ILE A C 1
ATOM 2294 O O . ILE A 1 300 ? -0.524 8.344 -12.022 1.00 86.31 300 ILE A O 1
ATOM 2298 N N . GLY A 1 301 ? -0.112 8.933 -9.902 1.00 83.62 301 GLY A N 1
ATOM 2299 C CA . GLY A 1 301 ? 1.341 8.773 -10.016 1.00 83.62 301 GLY A CA 1
ATOM 2300 C C . GLY A 1 301 ? 1.748 7.346 -10.406 1.00 83.62 301 GLY A C 1
ATOM 2301 O O . GLY A 1 301 ? 2.586 7.165 -11.288 1.00 83.62 301 GLY A O 1
ATOM 2302 N N . GLY A 1 302 ? 1.102 6.333 -9.818 1.00 81.38 302 GLY A N 1
ATOM 2303 C CA . GLY A 1 302 ? 1.280 4.921 -10.184 1.00 81.38 302 GLY A CA 1
ATOM 2304 C C . GLY A 1 302 ? 0.825 4.586 -11.610 1.00 81.38 302 GLY A C 1
ATOM 2305 O O . GLY A 1 302 ? 1.430 3.739 -12.255 1.00 81.38 302 GLY A O 1
ATOM 2306 N N . MET A 1 303 ? -0.182 5.288 -12.138 1.00 86.31 303 MET A N 1
ATOM 2307 C CA . MET A 1 303 ? -0.646 5.143 -13.525 1.00 86.31 303 MET A CA 1
ATOM 2308 C C . MET A 1 303 ? 0.332 5.746 -14.541 1.00 86.31 303 MET A C 1
ATOM 2310 O O . MET A 1 303 ? 0.573 5.152 -15.592 1.00 86.31 303 MET A O 1
ATOM 2314 N N . VAL A 1 304 ? 0.881 6.925 -14.230 1.00 87.19 304 VAL A N 1
ATOM 2315 C CA . VAL A 1 304 ? 1.760 7.698 -15.124 1.00 87.19 304 VAL A CA 1
ATOM 2316 C C . VAL A 1 304 ? 3.197 7.167 -15.108 1.00 87.19 304 VAL A C 1
ATOM 2318 O O . VAL A 1 304 ? 3.853 7.152 -16.148 1.00 87.19 304 VAL A O 1
ATOM 2321 N N . CYS A 1 305 ? 3.688 6.693 -13.959 1.00 85.25 305 CYS A N 1
ATOM 2322 C CA . CYS A 1 305 ? 5.082 6.272 -13.786 1.00 85.25 305 CYS A CA 1
ATOM 2323 C C . CYS A 1 305 ? 5.530 5.167 -14.771 1.00 85.25 305 CYS A C 1
ATOM 2325 O O . CYS A 1 305 ? 6.542 5.379 -15.439 1.00 85.25 305 CYS A O 1
ATOM 2327 N N . PRO A 1 306 ? 4.796 4.049 -14.968 1.00 84.38 306 PRO A N 1
ATOM 2328 C CA . PRO A 1 306 ? 5.174 3.020 -15.943 1.00 84.38 306 PRO A CA 1
ATOM 2329 C C . PRO A 1 306 ? 5.208 3.535 -17.389 1.00 84.38 306 PRO A C 1
ATOM 2331 O O . PRO A 1 306 ? 6.087 3.152 -18.159 1.00 84.38 306 PRO A O 1
ATOM 2334 N N . LEU A 1 307 ? 4.285 4.431 -17.757 1.00 85.38 307 LEU A N 1
ATOM 2335 C CA . LEU A 1 307 ? 4.223 5.017 -19.101 1.00 85.38 307 LEU A CA 1
ATOM 2336 C C . LEU A 1 307 ? 5.430 5.916 -19.370 1.00 85.38 307 LEU A C 1
ATOM 2338 O O . LEU A 1 307 ? 6.089 5.777 -20.399 1.00 85.38 307 LEU A O 1
ATOM 2342 N N . VAL A 1 308 ? 5.745 6.801 -18.420 1.00 85.19 308 VAL A N 1
ATOM 2343 C CA . VAL A 1 308 ? 6.909 7.692 -18.499 1.00 85.19 308 VAL A CA 1
ATOM 2344 C C . VAL A 1 308 ? 8.204 6.881 -18.490 1.00 85.19 308 VAL A C 1
ATOM 2346 O O . VAL A 1 308 ? 9.098 7.159 -19.285 1.00 85.19 308 VAL A O 1
ATOM 2349 N N . ALA A 1 309 ? 8.293 5.839 -17.658 1.00 81.06 309 ALA A N 1
ATOM 2350 C CA . ALA A 1 309 ? 9.452 4.954 -17.611 1.00 81.06 309 ALA A CA 1
ATOM 2351 C C . ALA A 1 309 ? 9.698 4.271 -18.964 1.00 81.06 309 ALA A C 1
ATOM 2353 O O . ALA A 1 309 ? 10.813 4.320 -19.477 1.00 81.06 309 ALA A O 1
ATOM 2354 N N . VAL A 1 310 ? 8.666 3.691 -19.583 1.00 82.19 310 VAL A N 1
ATOM 2355 C CA . VAL A 1 310 ? 8.802 3.057 -20.902 1.00 82.19 310 VAL A CA 1
ATOM 2356 C C . VAL A 1 310 ? 9.124 4.077 -21.996 1.00 82.19 310 VAL A C 1
ATOM 2358 O O . VAL A 1 310 ? 9.992 3.808 -22.826 1.00 82.19 310 VAL A O 1
ATOM 2361 N N . GLY A 1 311 ? 8.475 5.245 -21.992 1.00 78.62 311 GLY A N 1
ATOM 2362 C CA . GLY A 1 311 ? 8.743 6.310 -22.962 1.00 78.62 311 GLY A CA 1
ATOM 2363 C C . GLY A 1 311 ? 10.199 6.778 -22.930 1.00 78.62 311 GLY A C 1
ATOM 2364 O O . GLY A 1 311 ? 10.855 6.827 -23.965 1.00 78.62 311 GLY A O 1
ATOM 2365 N N . LEU A 1 312 ? 10.738 7.025 -21.733 1.00 78.62 312 LEU A N 1
ATOM 2366 C CA . LEU A 1 312 ? 12.117 7.493 -21.551 1.00 78.62 312 LEU A CA 1
ATOM 2367 C C . LEU A 1 312 ? 13.170 6.410 -21.823 1.00 78.62 312 LEU A C 1
ATOM 2369 O O . LEU A 1 312 ? 14.272 6.717 -22.277 1.00 78.62 312 LEU A O 1
ATOM 2373 N N . VAL A 1 313 ? 12.850 5.142 -21.547 1.00 71.00 313 VAL A N 1
ATOM 2374 C CA . VAL A 1 313 ? 13.776 4.022 -21.770 1.00 71.00 313 VAL A CA 1
ATOM 2375 C C . VAL A 1 313 ? 13.867 3.646 -23.250 1.00 71.00 313 VAL A C 1
ATOM 2377 O O . VAL A 1 313 ? 14.963 3.348 -23.721 1.00 71.00 313 VAL A O 1
ATOM 2380 N N . ASN A 1 314 ? 12.762 3.700 -24.003 1.00 68.38 314 ASN A N 1
ATOM 2381 C CA . ASN A 1 314 ? 12.770 3.389 -25.438 1.00 68.38 314 ASN A CA 1
ATOM 2382 C C . ASN A 1 314 ? 13.610 4.387 -26.258 1.00 68.38 314 ASN A C 1
ATOM 2384 O O . ASN A 1 314 ? 14.171 4.005 -27.280 1.00 68.38 314 ASN A O 1
ATOM 2388 N N . GLU A 1 315 ? 13.748 5.632 -25.793 1.00 65.75 315 GLU A N 1
ATOM 2389 C CA . GLU A 1 315 ? 14.603 6.654 -26.419 1.00 65.75 315 GLU A CA 1
ATOM 2390 C C . GLU A 1 315 ? 16.069 6.615 -25.936 1.00 65.75 315 GLU A C 1
ATOM 2392 O O . GLU A 1 315 ? 16.847 7.516 -26.228 1.00 65.75 315 GLU A O 1
ATOM 2397 N N . CYS A 1 316 ? 16.481 5.559 -25.218 1.00 59.81 316 CYS A N 1
ATOM 2398 C CA . CYS A 1 316 ? 17.854 5.337 -24.742 1.00 59.81 316 CYS A CA 1
ATOM 2399 C C . CYS A 1 316 ? 18.388 6.400 -23.750 1.00 59.81 316 CYS A C 1
ATOM 2401 O O . CYS A 1 316 ? 19.594 6.500 -23.516 1.00 59.81 316 CYS A O 1
ATOM 2403 N N . HIS A 1 317 ? 17.503 7.150 -23.084 1.00 70.94 317 HIS A N 1
ATOM 2404 C CA . HIS A 1 317 ? 17.864 8.193 -22.120 1.00 70.94 317 HIS A CA 1
ATOM 2405 C C . HIS A 1 317 ? 17.710 7.733 -20.656 1.00 70.94 317 HIS A C 1
ATOM 2407 O O . HIS A 1 317 ? 16.989 8.344 -19.866 1.00 70.94 317 HIS A O 1
ATOM 2413 N N . GLN A 1 318 ? 18.409 6.666 -20.247 1.00 70.81 318 GLN A N 1
ATOM 2414 C CA . GLN A 1 318 ? 18.369 6.186 -18.849 1.00 70.81 318 GLN A CA 1
ATOM 2415 C C . GLN A 1 318 ? 18.762 7.278 -17.834 1.00 70.81 318 GLN A C 1
ATOM 2417 O O . GLN A 1 318 ? 18.154 7.394 -16.769 1.00 70.81 318 GLN A O 1
ATOM 2422 N N . THR A 1 319 ? 19.723 8.133 -18.188 1.00 80.94 319 THR A N 1
ATOM 2423 C CA . THR A 1 319 ? 20.130 9.294 -17.382 1.00 80.94 319 THR A CA 1
ATOM 2424 C C . THR A 1 319 ? 19.018 10.337 -17.248 1.00 80.94 319 THR A C 1
ATOM 2426 O O . THR A 1 319 ? 18.874 10.929 -16.179 1.00 80.94 319 THR A O 1
ATOM 2429 N N . ALA A 1 320 ? 18.180 10.524 -18.274 1.00 83.50 320 ALA A N 1
ATOM 2430 C CA . ALA A 1 320 ? 17.036 11.433 -18.209 1.00 83.50 320 ALA A CA 1
ATOM 2431 C C . ALA A 1 320 ? 15.943 10.916 -17.264 1.00 83.50 320 ALA A C 1
ATOM 2433 O O . ALA A 1 320 ? 15.343 11.712 -16.545 1.00 83.50 320 ALA A O 1
ATOM 2434 N N . ALA A 1 321 ? 15.723 9.597 -17.200 1.00 83.44 321 ALA A N 1
ATOM 2435 C CA . ALA A 1 321 ? 14.788 9.008 -16.241 1.00 83.44 321 ALA A CA 1
ATOM 2436 C C . ALA A 1 321 ? 15.227 9.269 -14.790 1.00 83.44 321 ALA A C 1
ATOM 2438 O O . ALA A 1 321 ? 14.426 9.720 -13.971 1.00 83.44 321 ALA A O 1
ATOM 2439 N N . VAL A 1 322 ? 16.514 9.067 -14.482 1.00 86.50 322 VAL A N 1
ATOM 2440 C CA . VAL A 1 322 ? 17.071 9.373 -13.152 1.00 86.50 322 VAL A CA 1
ATOM 2441 C C . VAL A 1 322 ? 16.992 10.875 -12.854 1.00 86.50 322 VAL A C 1
ATOM 2443 O O . VAL A 1 322 ? 16.558 11.256 -11.768 1.00 86.50 322 VAL A O 1
ATOM 2446 N N . ALA A 1 323 ? 17.334 11.737 -13.817 1.00 88.31 323 ALA A N 1
ATOM 2447 C CA . ALA A 1 323 ? 17.230 13.188 -13.660 1.00 88.31 323 ALA A CA 1
ATOM 2448 C C . ALA A 1 323 ? 15.788 13.646 -13.379 1.00 88.31 323 ALA A C 1
ATOM 2450 O O . ALA A 1 323 ? 15.569 14.481 -12.502 1.00 88.31 323 ALA A O 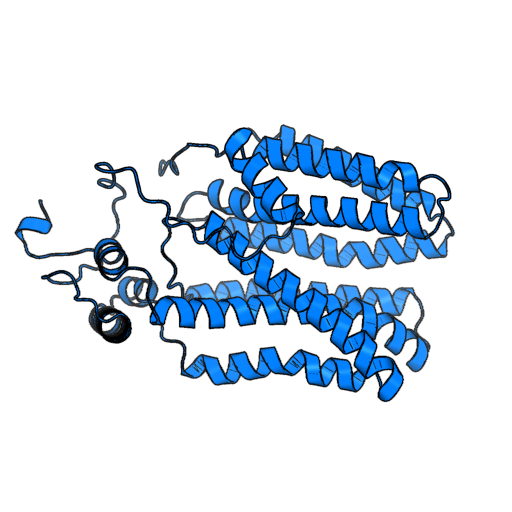1
ATOM 2451 N N . LEU A 1 324 ? 14.797 13.058 -14.054 1.00 89.00 324 LEU A N 1
ATOM 2452 C CA . LEU A 1 324 ? 13.383 13.345 -13.815 1.00 89.00 324 LEU A CA 1
ATOM 2453 C C . LEU A 1 324 ? 12.960 12.968 -12.388 1.00 89.00 324 LEU A C 1
ATOM 2455 O O . LEU A 1 324 ? 12.284 13.758 -11.728 1.00 89.00 324 LEU A O 1
ATOM 2459 N N . PHE A 1 325 ? 13.399 11.813 -11.874 1.00 88.12 325 PHE A N 1
ATOM 2460 C CA . PHE A 1 325 ? 13.152 11.438 -10.476 1.00 88.12 325 PHE A CA 1
ATOM 2461 C C . PHE A 1 325 ? 13.799 12.415 -9.487 1.00 88.12 325 PHE A C 1
ATOM 2463 O O . PHE A 1 325 ? 13.165 12.786 -8.499 1.00 88.12 325 PHE A O 1
ATOM 2470 N N . LEU A 1 326 ? 15.025 12.875 -9.753 1.00 92.06 326 LEU A N 1
ATOM 2471 C CA . LEU A 1 326 ? 15.701 13.869 -8.912 1.00 92.06 326 LEU A CA 1
ATOM 2472 C C . LEU A 1 326 ? 14.942 15.203 -8.889 1.00 92.06 326 LEU A C 1
ATOM 2474 O O . LEU A 1 326 ? 14.733 15.765 -7.814 1.00 92.06 326 LEU A O 1
ATOM 2478 N N . VAL A 1 327 ? 14.465 15.679 -10.044 1.00 93.00 327 VAL A N 1
ATOM 2479 C CA . VAL A 1 327 ? 13.630 16.889 -10.135 1.00 93.00 327 VAL A CA 1
ATOM 2480 C C . VAL A 1 327 ? 12.326 16.710 -9.357 1.00 93.00 327 VAL A C 1
ATOM 2482 O O . VAL A 1 327 ? 11.965 17.581 -8.568 1.00 93.00 327 VAL A O 1
ATOM 2485 N N . ALA A 1 328 ? 11.646 15.570 -9.508 1.00 91.06 328 ALA A N 1
ATOM 2486 C CA . ALA A 1 328 ? 10.418 15.277 -8.770 1.00 91.06 328 ALA A CA 1
ATOM 2487 C C . ALA A 1 328 ? 10.639 15.265 -7.245 1.00 91.06 328 ALA A C 1
ATOM 2489 O O . ALA A 1 328 ? 9.795 15.764 -6.496 1.00 91.06 328 ALA A O 1
ATOM 2490 N N . ILE A 1 329 ? 11.784 14.755 -6.775 1.00 92.44 329 ILE A N 1
ATOM 2491 C CA . ILE A 1 329 ? 12.164 14.795 -5.356 1.00 92.44 329 ILE A CA 1
ATOM 2492 C C . ILE A 1 329 ? 12.374 16.236 -4.884 1.00 92.44 329 ILE A C 1
ATOM 2494 O O . ILE A 1 329 ? 11.847 16.610 -3.838 1.00 92.44 329 ILE A O 1
ATOM 2498 N N . VAL A 1 330 ? 13.089 17.066 -5.649 1.00 94.38 330 VAL A N 1
ATOM 2499 C CA . VAL A 1 330 ? 13.309 18.480 -5.297 1.00 94.38 330 VAL A CA 1
ATOM 2500 C C . VAL A 1 330 ? 11.982 19.236 -5.224 1.00 94.38 330 VAL A C 1
ATOM 2502 O O . VAL A 1 330 ? 11.727 19.917 -4.232 1.00 94.38 330 VAL A O 1
ATOM 2505 N N . VAL A 1 331 ? 11.105 19.064 -6.217 1.00 93.88 331 VAL A N 1
ATOM 2506 C CA . VAL A 1 331 ? 9.757 19.654 -6.210 1.00 93.88 331 VAL A CA 1
ATOM 2507 C C . VAL A 1 331 ? 8.972 19.185 -4.985 1.00 93.88 331 VAL A C 1
ATOM 2509 O O . VAL A 1 331 ? 8.377 20.009 -4.296 1.00 93.88 331 VAL A O 1
ATOM 2512 N N . SER A 1 332 ? 9.035 17.894 -4.646 1.00 91.12 332 SER A N 1
ATOM 2513 C CA . SER A 1 332 ? 8.369 17.345 -3.457 1.00 91.12 332 SER A CA 1
ATOM 2514 C C . SER A 1 332 ? 8.885 17.976 -2.160 1.00 91.12 332 SER A C 1
ATOM 2516 O O . SER A 1 332 ? 8.085 18.329 -1.297 1.00 91.12 332 SER A O 1
ATOM 2518 N N . ILE A 1 333 ? 10.201 18.178 -2.024 1.00 91.69 333 ILE A N 1
ATOM 2519 C CA . ILE A 1 333 ? 10.799 18.858 -0.863 1.00 91.69 333 ILE A CA 1
ATOM 2520 C C . ILE A 1 333 ? 10.306 20.306 -0.777 1.00 91.69 333 ILE A C 1
ATOM 2522 O O . ILE A 1 333 ? 9.907 20.745 0.301 1.00 91.69 333 ILE A O 1
ATOM 2526 N N . VAL A 1 334 ? 10.283 21.037 -1.896 1.00 93.12 334 VAL A N 1
ATOM 2527 C CA . VAL A 1 334 ? 9.774 22.417 -1.940 1.00 93.12 334 VAL A CA 1
ATOM 2528 C C . VAL A 1 334 ? 8.299 22.461 -1.534 1.00 93.12 334 VAL A C 1
ATOM 2530 O O . VAL A 1 334 ? 7.937 23.240 -0.655 1.00 93.12 334 VAL A O 1
ATOM 2533 N N . CYS A 1 335 ? 7.460 21.583 -2.090 1.00 89.50 335 CYS A N 1
ATOM 2534 C CA . CYS A 1 335 ? 6.047 21.468 -1.722 1.00 89.50 335 CYS A CA 1
ATOM 2535 C C . CYS A 1 335 ? 5.859 21.163 -0.230 1.00 89.50 335 CYS A C 1
ATOM 2537 O O . CYS A 1 335 ? 5.023 21.792 0.414 1.00 89.50 335 CYS A O 1
ATOM 2539 N N . ILE A 1 336 ? 6.663 20.258 0.340 1.00 87.56 336 ILE A N 1
ATOM 2540 C CA . ILE A 1 336 ? 6.628 19.968 1.778 1.00 87.56 336 ILE A CA 1
ATOM 2541 C C . ILE A 1 336 ? 6.958 21.223 2.579 1.00 87.56 336 ILE A C 1
ATOM 2543 O O . ILE A 1 336 ? 6.264 21.507 3.547 1.00 87.56 336 ILE A O 1
ATOM 2547 N N . GLN A 1 337 ? 7.979 21.995 2.197 1.00 86.19 337 GLN A N 1
ATOM 2548 C CA . GLN A 1 337 ? 8.360 23.204 2.934 1.00 86.19 337 GLN A CA 1
ATOM 2549 C C . GLN A 1 337 ? 7.310 24.317 2.847 1.00 86.19 337 GLN A C 1
ATOM 2551 O O . GLN A 1 337 ? 7.146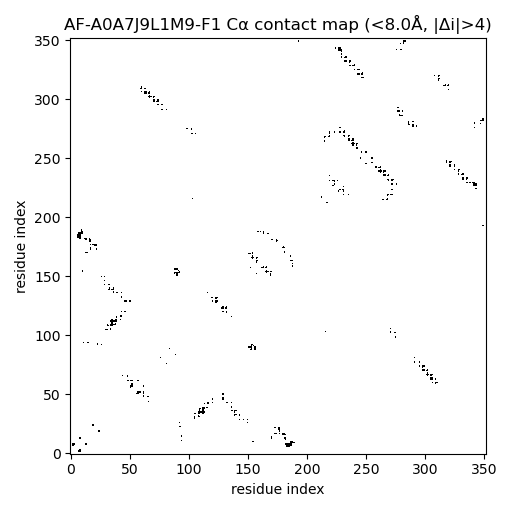 25.055 3.822 1.00 86.19 337 GLN A O 1
ATOM 2556 N N . LEU A 1 338 ? 6.553 24.385 1.750 1.00 87.19 338 LEU A N 1
ATOM 2557 C CA . LEU A 1 338 ? 5.434 25.315 1.582 1.00 87.19 338 LEU A CA 1
ATOM 2558 C C . LEU A 1 338 ? 4.236 25.004 2.493 1.00 87.19 338 LEU A C 1
ATOM 2560 O O . LEU A 1 338 ? 3.396 25.881 2.689 1.00 87.19 338 LEU A O 1
ATOM 2564 N N . PHE A 1 339 ? 4.145 23.806 3.088 1.00 80.31 339 PHE A N 1
ATOM 2565 C CA . PHE A 1 339 ? 3.055 23.519 4.019 1.00 80.31 339 PHE A CA 1
ATOM 2566 C C . PHE A 1 339 ? 3.144 24.378 5.293 1.00 80.31 339 PHE A C 1
ATOM 2568 O O . PHE A 1 339 ? 4.191 24.408 5.946 1.00 80.31 339 PHE A O 1
ATOM 2575 N N . PRO A 1 340 ? 2.054 25.054 5.694 1.00 68.00 340 PRO A N 1
ATOM 2576 C CA . PRO A 1 340 ? 2.099 26.063 6.752 1.00 68.00 340 PRO A CA 1
ATOM 2577 C C . PRO A 1 340 ? 2.280 25.505 8.175 1.00 68.00 340 PRO A C 1
ATOM 2579 O O . PRO A 1 340 ? 2.762 26.234 9.040 1.00 68.00 340 PRO A O 1
ATOM 2582 N N . TYR A 1 341 ? 1.949 24.233 8.442 1.00 68.50 341 TYR A N 1
ATOM 2583 C CA . TYR A 1 341 ? 1.897 23.693 9.811 1.00 68.50 341 TYR A CA 1
ATOM 2584 C C . TYR A 1 341 ? 2.613 22.339 9.960 1.00 68.50 341 TYR A C 1
ATOM 2586 O O . TYR A 1 341 ? 2.446 21.443 9.135 1.00 68.50 341 TYR A O 1
ATOM 2594 N N . ASP A 1 342 ? 3.387 22.169 11.037 1.00 68.94 342 ASP A N 1
ATOM 2595 C CA . ASP A 1 342 ? 3.838 20.852 11.517 1.00 68.94 342 ASP A CA 1
ATOM 2596 C C . ASP A 1 342 ? 2.841 20.349 12.574 1.00 68.94 342 ASP A C 1
ATOM 2598 O O . ASP A 1 342 ? 2.378 21.130 13.408 1.00 68.94 342 ASP A O 1
ATOM 2602 N N . THR A 1 343 ? 2.492 19.062 12.531 1.00 63.41 343 THR A N 1
ATOM 2603 C CA . THR A 1 343 ? 1.508 18.437 13.437 1.00 63.41 343 THR A CA 1
ATOM 2604 C C . THR A 1 343 ? 2.136 17.960 14.748 1.00 63.41 343 THR A C 1
ATOM 2606 O O . THR A 1 343 ? 1.441 17.454 15.627 1.00 63.41 343 THR A O 1
ATOM 2609 N N . LYS A 1 344 ? 3.457 18.116 14.925 1.00 52.97 344 LYS A N 1
ATOM 2610 C CA . LYS A 1 344 ? 4.152 17.697 16.149 1.00 52.97 344 LYS A CA 1
ATOM 2611 C C . LYS A 1 344 ? 3.572 18.387 17.393 1.00 52.97 344 LYS A C 1
ATOM 2613 O O . LYS A 1 344 ? 3.731 19.592 17.569 1.00 52.97 344 LYS A O 1
ATOM 2618 N N . GLY A 1 345 ? 2.978 17.585 18.280 1.00 48.84 345 GLY A N 1
ATOM 2619 C CA . GLY A 1 345 ? 2.534 18.014 19.610 1.00 48.84 345 GLY A CA 1
ATOM 2620 C C . GLY A 1 345 ? 1.326 18.950 19.615 1.00 48.84 345 GLY A C 1
ATOM 2621 O O . GLY A 1 345 ? 1.098 19.608 20.623 1.00 48.84 345 GLY A O 1
ATOM 2622 N N . ARG A 1 346 ? 0.578 19.042 18.508 1.00 49.59 346 ARG A N 1
ATOM 2623 C CA . ARG A 1 346 ? -0.697 19.761 18.475 1.00 49.59 346 ARG A CA 1
ATOM 2624 C C . ARG A 1 346 ? -1.833 18.762 18.601 1.00 49.59 346 ARG A C 1
ATOM 2626 O O . ARG A 1 346 ? -1.914 17.824 17.810 1.00 49.59 346 ARG A O 1
ATOM 2633 N N . GLU A 1 347 ? -2.700 18.982 19.580 1.00 45.75 347 GLU A N 1
ATOM 2634 C CA . GLU A 1 347 ? -4.013 18.353 19.588 1.00 45.75 347 GLU A CA 1
ATOM 2635 C C . GLU A 1 347 ? -4.789 18.795 18.349 1.00 45.75 347 GLU A C 1
ATOM 2637 O O . GLU A 1 347 ? -4.600 19.898 17.823 1.00 45.75 347 GLU A O 1
ATOM 2642 N N . LEU A 1 348 ? -5.615 17.886 17.844 1.00 47.53 348 LEU A N 1
ATOM 2643 C CA . LEU A 1 348 ? -6.499 18.135 16.717 1.00 47.53 348 LEU A CA 1
ATOM 2644 C C . LEU A 1 348 ? -7.446 19.262 17.129 1.00 47.53 348 LEU A C 1
ATOM 2646 O O . LEU A 1 348 ? -8.372 19.037 17.895 1.00 47.53 348 LEU A O 1
ATOM 2650 N N . SER A 1 349 ? -7.180 20.486 16.679 1.00 40.06 349 SER A N 1
ATOM 2651 C CA . SER A 1 349 ? -8.017 21.631 17.015 1.00 40.06 349 SER A CA 1
ATOM 2652 C C . SER A 1 349 ? -9.377 21.467 16.336 1.00 40.06 349 SER A C 1
ATOM 2654 O O . SER A 1 349 ? -9.537 21.822 15.167 1.00 40.06 349 SER A O 1
ATOM 2656 N N . ASP A 1 350 ? -10.350 20.926 17.068 1.00 37.09 350 ASP A N 1
ATOM 2657 C CA . ASP A 1 350 ? -11.768 20.940 16.712 1.00 37.09 350 ASP A CA 1
ATOM 2658 C C . ASP A 1 350 ? -12.318 22.361 16.905 1.00 37.09 350 ASP A C 1
ATOM 2660 O O . ASP A 1 350 ? -12.991 22.688 17.875 1.00 37.09 350 ASP A O 1
ATOM 2664 N N . THR A 1 351 ? -11.951 23.262 16.001 1.00 32.53 351 THR A N 1
ATOM 2665 C CA . THR A 1 351 ? -12.577 24.578 15.791 1.00 32.53 351 THR A CA 1
ATOM 2666 C C . THR A 1 351 ? -12.206 24.987 14.364 1.00 32.53 351 THR A C 1
ATOM 2668 O O . THR A 1 351 ? -11.029 25.013 14.020 1.00 32.53 351 THR A O 1
ATOM 2671 N N . SER A 1 352 ? -13.131 25.220 13.437 1.00 33.03 352 SER A N 1
ATOM 2672 C CA . SER A 1 352 ? -14.464 25.834 13.528 1.00 33.03 352 SER A CA 1
ATOM 2673 C C . SER A 1 352 ? -15.327 25.456 12.330 1.00 33.03 352 SER A C 1
ATOM 2675 O O . SER A 1 352 ? -14.733 25.354 11.229 1.00 33.03 352 SER A O 1
#

InterPro domains:
  IPR005828 Major facilitator, sugar transporter-like [PF00083] (95-179)
  IPR011701 Major facilitator superfamily [PF07690] (214-340)
  IPR020846 Major facilitator superfamily domain [PS50850] (1-344)
  IPR036259 MFS transporter superfamily [G3DSA:1.20.1250.20] (24-94)
  IPR036259 MFS transporter superfamily [G3DSA:1.20.1250.20] (95-180)
  IPR036259 MFS transporter superfamily [G3DSA:1.20.1250.20] (198-352)
  IPR036259 MFS transporter superfamily [SSF103473] (12-350)

Radius of gyration: 23.18 Å; Cα contacts (8 Å, |Δi|>4): 341; chains: 1; bounding box: 57×51×67 Å

pLDDT: mean 75.84, std 16.73, range [20.16, 94.56]

Mean predicted aligned error: 10.88 Å

Nearest PDB structures (foldseek):
  8fvz-assembly1_A  TM=6.854E-01  e=5.526E-06  Serendipita indica
  7sp5-assembly1_A  TM=6.691E-01  e=3.088E-06  Serendipita indica
  7sp5-assembly2_B  TM=7.075E-01  e=1.414E-05  Serendipita indica
  9b1o-assembly1_A  TM=6.425E-01  e=5.526E-06  Homo sapiens
  6vrz-assembly1_A  TM=4.918E-01  e=4.566E-01  Escherichia coli

Solvent-accessible surface area (backbone atoms only — not comparable to full-atom values): 19598 Å² total; per-residue (Å²): 129,71,50,71,84,71,37,42,42,45,68,64,60,43,52,59,65,41,48,91,35,60,50,54,52,51,53,49,51,56,55,28,44,52,38,18,32,55,28,23,64,62,51,46,48,73,59,40,41,58,53,49,26,64,76,69,68,48,53,69,68,56,41,25,47,55,54,21,49,52,31,48,51,50,40,52,46,54,54,55,51,46,58,47,33,70,75,73,48,64,68,60,82,74,70,76,92,48,53,64,61,52,51,53,54,38,55,47,31,24,51,52,18,38,54,50,41,54,51,45,42,66,61,34,44,83,76,67,37,60,68,58,39,55,56,59,61,42,47,54,53,52,50,49,63,64,45,52,81,70,56,72,77,20,44,63,47,30,31,74,73,69,39,49,69,62,19,48,54,49,52,50,50,44,16,63,63,42,72,39,65,72,74,82,57,48,81,48,75,68,79,77,68,96,74,86,90,82,80,87,76,85,88,79,86,73,85,71,76,79,83,72,86,50,75,43,58,51,52,39,52,56,35,34,73,74,66,19,54,55,54,31,38,40,50,28,45,50,51,22,43,62,37,50,56,66,64,65,44,97,64,58,71,68,58,48,50,53,27,51,50,51,21,50,38,25,52,51,26,30,51,56,51,48,67,48,49,49,43,68,74,37,57,85,93,46,15,70,58,55,36,49,52,54,51,44,55,53,32,52,51,56,30,47,47,46,48,52,52,47,56,35,49,76,70,71,34,62,50,55,51,53,49,51,52,47,51,52,43,52,52,51,40,52,56,53,67,68,51,92,71,66,66,64,93,57,76,82,71,92,72,134

Sequence (352 aa):
MDYKAAGLYTLDEALETVGFGKFQGFVLGYAGLGWFAEAMEIMILSFIGQAVKSEWQLSSGQESLLSTIVFAGMLLGANTWGLLSDNYGRRHFIPASNRGTWMVVFSTFWTFGSIFEATLAWIVMPRLNWRWVLAFSAVPSFALLILYGVAPESPRYLCMKGNTSDALRILEKIASVNQTKLPPGVLVSGRSNDKDEESASSENTAPLLPSLKLPGLLLSAILVDRVGRKQSMAIMFGLAFIFLTPLLIQQPAVLTTCLLFGARMNAMGTFTVASIYSPELYPTSVRTTGAGVASAIGRIGGMVCPLVAVGLVNECHQTAAVALFLVAIVVSIVCIQLFPYDTKGRELSDTS

Foldseek 3Di:
DPVVVVQEDEPLLLLVQLDDFPLVVVVLVLVLLVLLLVLLVLLLLVLVLVQCCVVVVDDLLVSLQVQLVVLVCVLVCLVVVVVVCVVVDDQDSDDPPPVLVSLLSSLLSSVVSNVVLVVLSVVDPVPPHSVVSVVVSCVSVVVSVVCVVVRDGHLLVCLVVVNNVVSVVVSVVSCVRRVGDGRGHRYDSDPDPVPDPDDDDDDDPDPPPPPRDDPLQVLLVVCCQPPFLLVSLLVLLVQLLVLLVVVLDDDPPVSVVVSVVSNVSSVSSNVSSCLVVQLLVDAPVCSSVRSSVVVSVVSVCSSVVSNVVSVCVVVVNPSVNSVVSSVVSVVVSVVSVPDPDTSPPDDSPPDD

Organism: Gossypium schwendimanii (NCBI:txid34291)

Secondary structure (DSSP, 8-state):
--GGGGTEE-HHHHHHHH-S-HHHHHHHHHHHHHHHHHHHHHHHHHHHHHHHHHHTT--HHHHHHHHHHHHHHHHHHHHHHHHHHHHH-----S-GGGHHHHHHHHHHHHHHHHHHHHHHHHHHTTTS-HHHHHHHHTHHHHHHHHHTTTSPPPHHHHHHTT-HHHHHHHHHHHHHHHT--PPSSEEP-----S------------S-GGG---HHHHHHHHHHHHH-HHHHHHHHHHHHHHHHGGGGS---HHHHHHHHHHHHHHHHHHHHHHHHHHHHHS-TTTHHHHHHHHHHHHHHHHHHHHHHHHHHHHTT-HHHHHHHHHHHHHHHHHHHHH-S---TT-------